Protein AF-A0A3D5ENC2-F1 (afdb_monomer_lite)

Radius of gyration: 21.09 Å; chains: 1; bounding box: 54×41×91 Å

Sequence (233 aa):
MASKLLQTKTSELPLSFEDRINALDLQAPASIDDDVWLLNLSDSGTATINFSVFDSESLRFMDSAVIHYNDETLSISPKTLAKILFVGIQSKVVNNRSGIIGAMHSIKMLFYYLTEKSSHMLEANEIKSFLCFYLLNDMEGPELKALISPHSYVNRPILTHLRKIKSTLYRYGIEAVIDTLPDSELNTLMNSACEIMLDMTFNDYQEGSSFNYLGLDVGKHYVDHCHLFFEEH

Foldseek 3Di:
DDDDDPPPPPDVVQVVVQVLVVQQQFPDRDGLPDQWTWHQAPVRDIDIHGLVLCVDLLLQLDQWWWFQDPNDIDTHGLSSLLSLLLSLQCRVPHHDPLSSVLLSFLSLLLSNVSSVVSFQECEPVCLLVSLLSQQQWTDDRNDIDGHPGGDQCVSNVNLSSVVSSVVSCVNRVTPRYYDDDDSVVSQVSNQVSCCVRPVDGPVCSNVVVSCVVCCVPVVVVVVVVVVVVVVVD

Secondary structure (DSSP, 8-state):
-----------HHHHHHHHHHHTT-BSS---TT-SEEEEEPTTS-EEEEEGGGGGSGGG-S-S-EEEEETTEEEEE-HHHHHHHHHHHHHTT----HHHHHHHHHHHHHHHHHHHHTT-SSB-TTTHHHHHHHHHHEEEETTEEEE-SSPPPTTT--HHHHHHHHHHHHHHTT--SSB----HHHHHHHHHHHHHHHHSS-HHHHHTTHHHHHHHHHHHHHHHHHHHHHHH--

Structure (mmCIF, N/CA/C/O backbone):
data_AF-A0A3D5ENC2-F1
#
_entry.id   AF-A0A3D5ENC2-F1
#
loop_
_atom_site.group_PDB
_atom_site.id
_atom_site.type_symbol
_atom_site.label_atom_id
_atom_site.label_alt_id
_atom_site.label_comp_id
_atom_site.label_asym_id
_atom_site.label_entity_id
_atom_site.label_seq_id
_atom_site.pdbx_PDB_ins_code
_atom_site.Cartn_x
_atom_site.Cartn_y
_atom_site.Cartn_z
_atom_site.occupancy
_atom_site.B_iso_or_equiv
_atom_site.auth_seq_id
_atom_site.auth_comp_id
_atom_site.auth_asym_id
_atom_site.auth_atom_id
_atom_site.pdbx_PDB_model_num
ATOM 1 N N . MET A 1 1 ? -34.957 -1.399 43.123 1.00 34.12 1 MET A N 1
ATOM 2 C CA . MET A 1 1 ? -33.487 -1.362 43.288 1.00 34.12 1 MET A CA 1
ATOM 3 C C . MET A 1 1 ? -32.923 -2.409 42.339 1.00 34.12 1 MET A C 1
ATOM 5 O O . MET A 1 1 ? -33.207 -3.577 42.536 1.00 34.12 1 MET A O 1
ATOM 9 N N . ALA A 1 2 ? -32.568 -2.005 41.115 1.00 35.59 2 ALA A N 1
ATOM 10 C CA . ALA A 1 2 ? -31.177 -1.808 40.673 1.00 35.59 2 ALA A CA 1
ATOM 11 C C . ALA A 1 2 ? -30.346 -3.088 40.896 1.00 35.59 2 ALA A C 1
ATOM 13 O O . ALA A 1 2 ? -30.091 -3.464 42.028 1.00 35.59 2 ALA A O 1
ATOM 14 N N . SER A 1 3 ? -29.960 -3.808 39.847 1.00 31.77 3 SER A N 1
ATOM 15 C CA . SER A 1 3 ? -28.798 -3.375 39.076 1.00 31.77 3 SER A CA 1
ATOM 16 C C . SER A 1 3 ? -28.884 -3.792 37.604 1.00 31.77 3 SER A C 1
ATOM 18 O O . SER A 1 3 ? -28.827 -4.969 37.259 1.00 31.77 3 SER A O 1
ATOM 20 N N . LYS A 1 4 ? -29.012 -2.775 36.744 1.00 44.12 4 LYS A N 1
ATOM 21 C CA . LYS A 1 4 ? -28.506 -2.775 35.370 1.00 44.12 4 LYS A CA 1
ATOM 22 C C . LYS A 1 4 ? -26.988 -2.882 35.458 1.00 44.12 4 LYS A C 1
ATOM 24 O O . LYS A 1 4 ? -26.410 -1.951 35.992 1.00 44.12 4 LYS A O 1
ATOM 29 N N . LEU A 1 5 ? -26.367 -3.912 34.896 1.00 35.34 5 LEU A N 1
ATOM 30 C CA . LEU A 1 5 ? -24.961 -3.883 34.467 1.00 35.34 5 LEU A CA 1
ATOM 31 C C . LEU A 1 5 ? -24.745 -4.991 33.418 1.00 35.34 5 LEU A C 1
ATOM 33 O O . LEU A 1 5 ? -23.963 -5.915 33.595 1.00 35.34 5 LEU A O 1
ATOM 37 N N . LEU A 1 6 ? -25.456 -4.889 32.292 1.00 34.75 6 LEU A N 1
ATOM 38 C CA . LEU A 1 6 ? -24.904 -5.345 31.016 1.00 34.75 6 LEU A CA 1
ATOM 39 C C . LEU A 1 6 ? -23.986 -4.212 30.549 1.00 34.75 6 LEU A C 1
ATOM 41 O O . LEU A 1 6 ? -24.394 -3.332 29.798 1.00 34.75 6 LEU A O 1
ATOM 45 N N . GLN A 1 7 ? -22.769 -4.176 31.095 1.00 33.31 7 GLN A N 1
ATOM 46 C CA . GLN A 1 7 ? -21.667 -3.495 30.431 1.00 33.31 7 GLN A CA 1
ATOM 47 C C . GLN A 1 7 ? -21.342 -4.344 29.206 1.00 33.31 7 GLN A C 1
ATOM 49 O O . GLN A 1 7 ? -20.627 -5.339 29.291 1.00 33.31 7 GLN A O 1
ATOM 54 N N . THR A 1 8 ? -21.913 -3.976 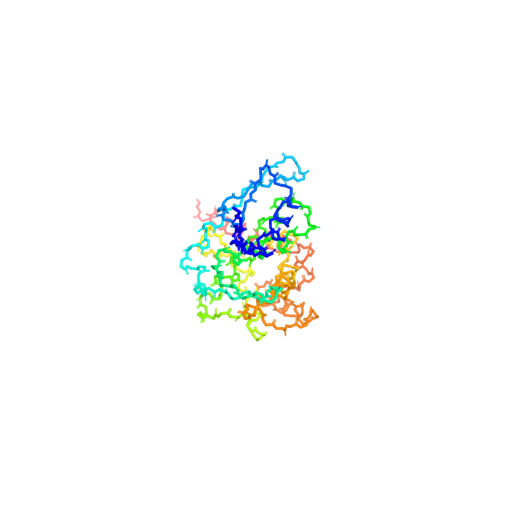28.063 1.00 37.81 8 THR A N 1
ATOM 55 C CA . THR A 1 8 ? -21.265 -4.237 26.782 1.00 37.81 8 THR A CA 1
ATOM 56 C C . THR A 1 8 ? -19.881 -3.613 26.890 1.00 37.81 8 THR A C 1
ATOM 58 O O . THR A 1 8 ? -19.761 -2.389 26.890 1.00 37.81 8 THR A O 1
ATOM 61 N N . LYS A 1 9 ? -18.853 -4.441 27.095 1.00 39.97 9 LYS A N 1
ATOM 62 C CA . LYS A 1 9 ? -17.466 -4.040 26.872 1.00 39.97 9 LYS A CA 1
ATOM 63 C C . LYS A 1 9 ? -17.410 -3.589 25.414 1.00 39.97 9 LYS A C 1
ATOM 65 O O . LYS A 1 9 ? -17.419 -4.417 24.509 1.00 39.97 9 LYS A O 1
ATOM 70 N N . THR A 1 10 ? -17.486 -2.285 25.185 1.00 49.84 10 THR A N 1
ATOM 71 C CA . THR A 1 10 ? -17.120 -1.709 23.898 1.00 49.84 10 THR A CA 1
ATOM 72 C C . THR A 1 10 ? -15.646 -2.045 23.730 1.00 49.84 10 THR A C 1
ATOM 74 O O . THR A 1 10 ? -14.855 -1.688 24.602 1.00 49.84 10 THR A O 1
ATOM 77 N N . SER A 1 11 ? -15.303 -2.812 22.696 1.00 56.31 11 SER A N 1
ATOM 78 C CA . SER A 1 11 ? -13.911 -3.159 22.398 1.00 56.31 11 SER A CA 1
ATOM 79 C C . SER A 1 11 ? -13.057 -1.883 22.405 1.00 56.31 11 SER A C 1
ATOM 81 O O . SER A 1 11 ? -13.485 -0.838 21.907 1.00 56.31 11 SER A O 1
ATOM 83 N N . GLU A 1 12 ? -11.863 -1.942 22.994 1.00 62.47 12 GLU A N 1
ATOM 84 C CA . GLU A 1 12 ? -10.939 -0.798 23.034 1.00 62.47 12 GLU A CA 1
ATOM 85 C C . GLU A 1 12 ? -10.308 -0.516 21.659 1.00 62.47 12 GLU A C 1
ATOM 87 O O . GLU A 1 12 ? -9.820 0.589 21.410 1.00 62.47 12 GLU A O 1
ATOM 92 N N . LEU A 1 13 ? -10.344 -1.496 20.746 1.00 67.69 13 LEU A N 1
ATOM 93 C CA . LEU A 1 13 ? -9.777 -1.383 19.404 1.00 67.69 13 LEU A CA 1
ATOM 94 C C . LEU A 1 13 ? -10.510 -0.334 18.539 1.00 67.69 13 LEU A C 1
ATOM 96 O O . LEU A 1 13 ? -9.816 0.540 18.016 1.00 67.69 13 LEU A O 1
ATOM 100 N N . PRO A 1 14 ? -11.856 -0.351 18.393 1.00 62.81 14 PRO A N 1
ATOM 101 C CA . PRO A 1 14 ? -12.600 0.698 17.696 1.00 62.81 14 PRO A CA 1
ATOM 102 C C . PRO A 1 14 ? -12.254 2.103 18.186 1.00 62.81 14 PRO A C 1
ATOM 104 O O . PRO A 1 14 ? -11.903 2.950 17.376 1.00 62.81 14 PRO A O 1
ATOM 107 N N . LEU A 1 15 ? -12.242 2.325 19.504 1.00 62.44 15 LEU A N 1
ATOM 108 C CA . LEU A 1 15 ? -11.969 3.640 20.096 1.00 62.44 15 LEU A CA 1
ATOM 109 C C . LEU A 1 15 ? -10.536 4.113 19.802 1.00 62.44 15 LEU A C 1
ATOM 111 O O . LEU A 1 15 ? -10.330 5.229 19.330 1.00 62.44 15 LEU A O 1
ATOM 115 N N . SER A 1 16 ? -9.535 3.246 20.001 1.00 72.38 16 SER A N 1
ATOM 116 C CA . SER A 1 16 ? -8.136 3.582 19.697 1.00 72.38 16 SER A CA 1
ATOM 117 C C . SER A 1 16 ? -7.891 3.802 18.199 1.00 72.38 16 SER A C 1
ATOM 119 O O . SER A 1 16 ? -7.002 4.567 17.806 1.00 72.38 16 SER A O 1
ATOM 121 N N . PHE A 1 17 ? -8.645 3.112 17.343 1.00 81.31 17 PHE A N 1
ATOM 122 C CA . PHE A 1 17 ? -8.536 3.259 15.899 1.00 81.31 17 PHE A CA 1
ATOM 123 C C . PHE A 1 17 ? -9.247 4.519 15.391 1.00 81.31 17 PHE A C 1
ATOM 125 O O . PHE A 1 17 ? -8.676 5.233 14.570 1.00 81.31 17 PHE A O 1
ATOM 132 N N . GLU A 1 18 ? -10.425 4.847 15.919 1.00 80.50 18 GLU A N 1
ATOM 133 C CA . GLU A 1 18 ? -11.154 6.085 15.620 1.00 80.50 18 GLU A CA 1
ATOM 134 C C . GLU A 1 18 ? -10.315 7.327 15.936 1.00 80.50 18 GLU A C 1
ATOM 136 O O . GLU A 1 18 ? -10.219 8.227 15.102 1.00 80.50 18 GLU A O 1
ATOM 141 N N . ASP A 1 19 ? -9.601 7.347 17.065 1.00 81.06 19 ASP A N 1
ATOM 142 C CA . ASP A 1 19 ? -8.663 8.432 17.388 1.00 81.06 19 ASP A CA 1
ATOM 143 C C . ASP A 1 19 ? -7.585 8.617 16.307 1.00 81.06 19 ASP A C 1
ATOM 145 O O . ASP A 1 19 ? -7.168 9.735 15.993 1.00 81.06 19 ASP A O 1
ATOM 149 N N . ARG A 1 20 ? -7.131 7.516 15.698 1.00 85.44 20 ARG A N 1
ATOM 150 C CA . ARG A 1 20 ? -6.124 7.541 14.627 1.00 85.44 20 ARG A CA 1
ATOM 151 C C . ARG A 1 20 ? -6.705 7.958 13.285 1.00 85.44 20 ARG A C 1
ATOM 153 O O . ARG A 1 20 ? -5.993 8.616 12.532 1.00 85.44 20 ARG A O 1
ATOM 160 N N . ILE A 1 21 ? -7.954 7.596 12.995 1.00 86.12 21 ILE A N 1
ATOM 161 C CA . ILE A 1 21 ? -8.692 8.107 11.833 1.00 86.12 21 ILE A CA 1
ATOM 162 C C . ILE A 1 21 ? -8.842 9.627 11.963 1.00 86.12 21 ILE A C 1
ATOM 164 O O . ILE A 1 21 ? -8.471 10.366 11.053 1.00 86.12 21 ILE A O 1
ATOM 168 N N . ASN A 1 22 ? -9.292 10.103 13.126 1.00 81.62 22 ASN A N 1
ATOM 169 C CA . ASN A 1 22 ? -9.498 11.526 13.401 1.00 81.62 22 ASN A CA 1
ATOM 170 C C . ASN A 1 22 ? -8.196 12.344 13.351 1.00 81.62 22 ASN A C 1
ATOM 172 O O . ASN A 1 22 ? -8.227 13.543 13.081 1.00 81.62 22 ASN A O 1
ATOM 176 N N . ALA A 1 23 ? -7.041 11.704 13.547 1.00 85.50 23 ALA A N 1
ATOM 177 C CA . ALA A 1 23 ? -5.734 12.338 13.392 1.00 85.50 23 ALA A CA 1
ATOM 178 C C . ALA A 1 23 ? -5.319 12.593 11.924 1.00 85.50 23 ALA A C 1
ATOM 180 O O . ALA A 1 23 ? -4.302 13.251 11.705 1.00 85.50 23 ALA A O 1
ATOM 181 N N . LEU A 1 24 ? -6.064 12.096 10.926 1.00 84.69 24 LEU A N 1
ATOM 182 C CA . LEU A 1 24 ? -5.760 12.251 9.495 1.00 84.69 24 LEU A CA 1
ATOM 183 C C . LEU A 1 24 ? -6.275 13.561 8.867 1.00 84.69 24 LEU A C 1
ATOM 185 O O . LEU A 1 24 ? -6.404 13.607 7.650 1.00 84.69 24 LEU A O 1
ATOM 189 N N . ASP A 1 25 ? -6.567 14.608 9.647 1.00 88.50 25 ASP A N 1
ATOM 190 C CA . ASP A 1 25 ? -7.095 15.901 9.156 1.00 88.50 25 ASP A CA 1
ATOM 191 C C . ASP A 1 25 ? -8.249 15.729 8.146 1.00 88.50 25 ASP A C 1
ATOM 193 O O . ASP A 1 25 ? -8.140 15.982 6.941 1.00 88.50 25 ASP A O 1
ATOM 197 N N . LEU A 1 26 ? -9.359 15.200 8.654 1.00 89.69 26 LEU A N 1
ATOM 198 C CA . LEU A 1 26 ? -10.548 14.917 7.864 1.00 89.69 26 LEU A CA 1
ATOM 199 C C . LEU A 1 26 ? -11.403 16.171 7.662 1.00 89.69 26 LEU A C 1
ATOM 201 O O . LEU A 1 26 ? -11.547 17.004 8.556 1.00 89.69 26 LEU A O 1
ATOM 205 N N . GLN A 1 27 ? -12.053 16.263 6.502 1.00 88.88 27 GLN A N 1
ATOM 206 C CA . GLN A 1 27 ? -13.029 17.316 6.215 1.00 88.88 27 GLN A CA 1
ATOM 207 C C . GLN A 1 27 ? -14.313 17.152 7.048 1.00 88.88 27 GLN A C 1
ATOM 209 O O . GLN A 1 27 ? -14.977 18.132 7.385 1.00 88.88 27 GLN A O 1
ATOM 214 N N . ALA A 1 28 ? -14.666 15.909 7.373 1.00 85.25 28 ALA A N 1
ATOM 215 C CA . ALA A 1 28 ? -15.783 15.546 8.232 1.00 85.25 28 ALA A CA 1
ATOM 216 C C . ALA A 1 28 ? -15.396 14.322 9.080 1.00 85.25 28 ALA A C 1
ATOM 218 O O . ALA A 1 28 ? -14.564 13.532 8.629 1.00 85.25 28 ALA A O 1
ATOM 219 N N . PRO A 1 29 ? -15.983 14.138 10.277 1.00 84.62 29 PRO A N 1
ATOM 220 C CA . PRO A 1 29 ? -15.773 12.926 11.064 1.00 84.62 29 PRO A CA 1
ATOM 221 C C . PRO A 1 29 ? -16.061 11.678 10.225 1.00 84.62 29 PRO A C 1
ATOM 223 O O . PRO A 1 29 ? -17.081 11.630 9.537 1.00 84.62 29 PRO A O 1
ATOM 226 N N . ALA A 1 30 ? -15.168 10.694 10.291 1.00 88.06 30 ALA A N 1
ATOM 227 C CA . ALA A 1 30 ? -15.316 9.417 9.605 1.00 88.06 30 ALA A CA 1
ATOM 228 C C . ALA A 1 30 ? -15.041 8.265 10.574 1.00 88.06 30 ALA A C 1
ATOM 230 O O . ALA A 1 30 ? -14.215 8.379 11.481 1.00 88.06 30 ALA A O 1
ATOM 231 N N . SER A 1 31 ? -15.731 7.154 10.357 1.00 87.81 31 SER A N 1
ATOM 232 C CA . SER A 1 31 ? -15.592 5.905 11.097 1.00 87.81 31 SER A CA 1
ATOM 233 C C . SER A 1 31 ? -14.871 4.844 10.261 1.00 87.81 31 SER A C 1
ATOM 235 O O . SER A 1 31 ? -14.781 4.921 9.031 1.00 87.81 31 SER A O 1
ATOM 237 N N . ILE A 1 32 ? -14.383 3.801 10.937 1.00 88.00 32 ILE A N 1
ATOM 238 C CA . ILE A 1 32 ? -13.882 2.578 10.302 1.00 88.00 32 ILE A CA 1
ATOM 239 C C . ILE A 1 32 ? -14.941 1.907 9.414 1.00 88.00 32 ILE A C 1
ATOM 241 O O . ILE A 1 32 ? -14.583 1.235 8.444 1.00 88.00 32 ILE A O 1
ATOM 245 N N . ASP A 1 33 ? -16.225 2.117 9.699 1.00 89.25 33 ASP A N 1
ATOM 246 C CA . ASP A 1 33 ? -17.333 1.552 8.925 1.00 89.25 33 ASP A CA 1
ATOM 247 C C . ASP A 1 33 ? -17.609 2.334 7.632 1.00 89.25 33 ASP A C 1
ATOM 249 O O . ASP A 1 33 ? -18.130 1.767 6.674 1.00 89.25 33 ASP A O 1
ATOM 253 N N . ASP A 1 34 ? -17.187 3.601 7.546 1.00 92.94 34 ASP A N 1
ATOM 254 C CA . ASP A 1 34 ? -17.418 4.432 6.363 1.00 92.94 34 ASP A CA 1
ATOM 255 C C . ASP A 1 34 ? -16.527 3.998 5.201 1.00 92.94 34 ASP A C 1
ATOM 257 O O . ASP A 1 34 ? -15.307 3.877 5.336 1.00 92.94 34 ASP A O 1
ATOM 261 N N . ASP A 1 35 ? -17.119 3.788 4.029 1.00 95.25 35 ASP A N 1
ATOM 262 C CA . ASP A 1 35 ? -16.377 3.376 2.835 1.00 95.25 35 ASP A CA 1
ATOM 263 C C . ASP A 1 35 ? -15.664 4.532 2.135 1.00 95.25 35 ASP A C 1
ATOM 265 O O . ASP A 1 35 ? -14.721 4.297 1.378 1.00 95.25 35 ASP A O 1
ATOM 269 N N . VAL A 1 36 ? -16.082 5.773 2.387 1.00 95.44 36 VAL A N 1
ATOM 270 C CA . VAL A 1 36 ? -15.518 6.958 1.743 1.00 95.44 36 VAL A CA 1
ATOM 271 C C . VAL A 1 36 ? -15.045 7.954 2.788 1.00 95.44 36 VAL A C 1
ATOM 273 O O . VAL A 1 36 ? -15.837 8.418 3.602 1.00 95.44 36 VAL A O 1
ATOM 276 N N . TRP A 1 37 ? -13.767 8.325 2.726 1.00 95.06 37 TRP A N 1
ATOM 277 C CA . TRP A 1 37 ? -13.174 9.356 3.578 1.00 95.06 37 TRP A CA 1
ATOM 278 C C . TRP A 1 37 ? -12.772 10.577 2.749 1.00 95.06 37 TRP A C 1
ATOM 280 O O . TRP A 1 37 ? -12.246 10.447 1.639 1.00 95.06 37 TRP A O 1
ATOM 290 N N . LEU A 1 38 ? -13.008 11.769 3.299 1.00 94.25 38 LEU A N 1
ATOM 291 C CA . LEU A 1 38 ? -12.624 13.053 2.710 1.00 94.25 38 LEU A CA 1
ATOM 292 C C . LEU A 1 38 ? -11.538 13.692 3.574 1.00 94.25 38 LEU A C 1
ATOM 294 O O . LEU A 1 38 ? -11.789 14.052 4.722 1.00 94.25 38 LEU A O 1
ATOM 298 N N . LEU A 1 39 ? -10.332 13.811 3.023 1.00 93.75 39 LEU A N 1
ATOM 299 C CA . LEU A 1 39 ? -9.167 14.363 3.711 1.00 93.75 39 LEU A CA 1
ATOM 300 C C . LEU A 1 39 ? -8.913 15.790 3.229 1.00 93.75 39 LEU A C 1
ATOM 302 O O . LEU A 1 39 ? -8.954 16.052 2.019 1.00 93.75 39 LEU A O 1
ATOM 306 N N . ASN A 1 40 ? -8.596 16.684 4.164 1.00 93.25 40 ASN A N 1
ATOM 307 C CA . ASN A 1 40 ? -8.049 17.994 3.836 1.00 93.25 40 ASN A CA 1
ATOM 308 C C . ASN A 1 40 ? -6.602 17.814 3.373 1.00 93.25 40 ASN A C 1
ATOM 310 O O . ASN A 1 40 ? -5.823 17.073 3.979 1.00 93.25 40 ASN A O 1
ATOM 314 N N . LEU A 1 41 ? -6.246 18.469 2.272 1.00 92.75 41 LEU A N 1
ATOM 315 C CA . LEU A 1 41 ? -4.879 18.513 1.775 1.00 92.75 41 LEU A CA 1
ATOM 316 C C . LEU A 1 41 ? -4.162 19.750 2.311 1.00 92.75 41 LEU A C 1
ATOM 318 O O . LEU A 1 41 ? -4.762 20.802 2.530 1.00 92.75 41 LEU A O 1
ATOM 322 N N . SER A 1 42 ? -2.841 19.655 2.434 1.00 89.44 42 SER A N 1
ATOM 323 C CA . SER A 1 42 ? -1.991 20.763 2.882 1.00 89.44 42 SER A CA 1
ATOM 324 C C . SER A 1 42 ? -2.041 21.992 1.971 1.00 89.44 42 SER A C 1
ATOM 326 O O . SER A 1 42 ? -1.684 23.085 2.397 1.00 89.44 42 SER A O 1
ATOM 328 N N . ASP A 1 43 ? -2.449 21.817 0.714 1.00 88.81 43 ASP A N 1
ATOM 329 C CA . ASP A 1 43 ? -2.596 22.873 -0.290 1.00 88.81 43 ASP A CA 1
ATOM 330 C C . ASP A 1 43 ? -4.020 23.448 -0.349 1.00 88.81 43 ASP A C 1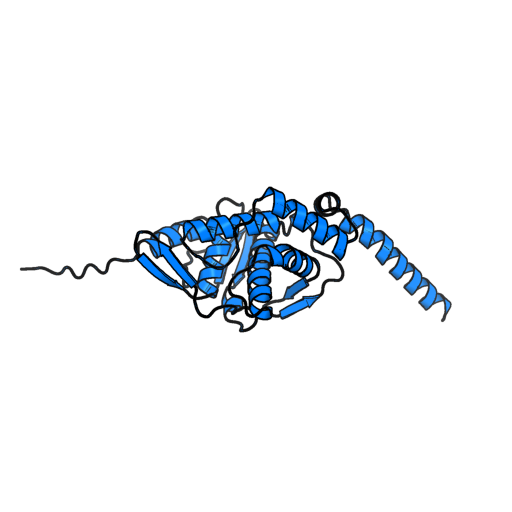
ATOM 332 O O . ASP A 1 43 ? -4.394 24.050 -1.353 1.00 88.81 43 ASP A O 1
ATOM 336 N N . SER A 1 44 ? -4.821 23.273 0.711 1.00 83.12 44 SER A N 1
ATOM 337 C CA . SER A 1 44 ? -6.240 23.662 0.810 1.00 83.12 44 SER A CA 1
ATOM 338 C C . SER A 1 44 ? -7.200 22.918 -0.130 1.00 83.12 44 SER A C 1
ATOM 340 O O . SER A 1 44 ? -8.394 23.218 -0.157 1.00 83.12 44 SER A O 1
ATOM 342 N N . GLY A 1 45 ? -6.708 21.927 -0.880 1.00 90.75 45 GLY A N 1
ATOM 343 C CA . GLY A 1 45 ? -7.548 21.009 -1.639 1.00 90.75 45 GLY A CA 1
ATOM 344 C C . GLY A 1 45 ? -8.154 19.903 -0.773 1.00 90.75 45 GLY A C 1
ATOM 345 O O . GLY A 1 45 ? -7.939 19.820 0.435 1.00 90.75 45 GLY A O 1
ATOM 346 N N . THR A 1 46 ? -8.880 18.995 -1.420 1.00 92.31 46 THR A N 1
ATOM 347 C CA . THR A 1 46 ? -9.394 17.777 -0.788 1.00 92.31 46 THR A CA 1
ATOM 348 C C . THR A 1 46 ? -9.003 16.534 -1.580 1.00 92.31 46 THR A C 1
ATOM 350 O O . THR A 1 46 ? -8.756 16.577 -2.798 1.00 92.31 46 THR A O 1
ATOM 353 N N . ALA A 1 47 ? -8.927 15.407 -0.877 1.00 93.19 47 ALA A N 1
ATOM 354 C CA . ALA A 1 47 ? -8.772 14.088 -1.469 1.00 93.19 47 ALA A CA 1
ATOM 355 C C . ALA A 1 47 ? -9.869 13.149 -0.973 1.00 93.19 47 ALA A C 1
ATOM 357 O O . ALA A 1 47 ? -10.119 13.036 0.225 1.00 93.19 47 ALA A O 1
ATOM 358 N N . THR A 1 48 ? -10.495 12.453 -1.919 1.00 94.38 48 THR A N 1
ATOM 359 C CA . THR A 1 48 ? -11.468 11.400 -1.643 1.00 94.38 48 THR A CA 1
ATOM 360 C C . THR A 1 48 ? -10.776 10.051 -1.686 1.00 94.38 48 THR A C 1
ATOM 362 O O . THR A 1 48 ? -10.101 9.719 -2.662 1.00 94.38 48 THR A O 1
ATOM 365 N N . ILE A 1 49 ? -10.978 9.264 -0.641 1.00 94.81 49 ILE A N 1
ATOM 366 C CA . ILE A 1 49 ? -10.509 7.888 -0.550 1.00 94.81 49 ILE A CA 1
ATOM 367 C C . ILE A 1 49 ? -11.733 7.002 -0.522 1.00 94.81 49 ILE A C 1
ATOM 369 O O . ILE A 1 49 ? -12.598 7.191 0.324 1.00 94.81 49 ILE A O 1
ATOM 373 N N . ASN A 1 50 ? -11.803 6.049 -1.444 1.00 95.44 50 ASN A N 1
ATOM 374 C CA . ASN A 1 50 ? -12.903 5.105 -1.524 1.00 95.44 50 ASN A CA 1
ATOM 375 C C . ASN A 1 50 ? -12.378 3.680 -1.304 1.00 95.44 50 ASN A C 1
ATOM 377 O O . ASN A 1 50 ? -11.633 3.150 -2.130 1.00 95.44 50 ASN A O 1
ATOM 381 N N . PHE A 1 51 ? -12.774 3.075 -0.188 1.00 96.50 51 PHE A N 1
ATOM 382 C CA . PHE A 1 51 ? -12.392 1.726 0.218 1.00 96.50 51 PHE A CA 1
ATOM 383 C C . PHE A 1 51 ? -13.299 0.634 -0.360 1.00 96.50 51 PHE A C 1
ATOM 385 O O . PHE A 1 51 ? -12.925 -0.533 -0.286 1.00 96.50 51 PHE A O 1
ATOM 392 N N . SER A 1 52 ? -14.429 0.969 -0.996 1.00 95.56 52 SER A N 1
ATOM 393 C CA . SER A 1 52 ? -15.290 -0.032 -1.664 1.00 95.56 52 SER A CA 1
ATOM 394 C C . SER A 1 52 ? -14.565 -0.817 -2.763 1.00 95.56 52 SER A C 1
ATOM 396 O O . SER A 1 52 ? -14.948 -1.933 -3.087 1.00 95.56 52 SER A O 1
ATOM 398 N N . VAL A 1 53 ? -13.452 -0.290 -3.290 1.00 95.12 53 VAL A N 1
ATOM 399 C CA . VAL A 1 53 ? -12.593 -1.015 -4.238 1.00 95.12 53 VAL A CA 1
ATOM 400 C C . VAL A 1 53 ? -12.118 -2.366 -3.684 1.00 95.12 53 VAL A C 1
ATOM 402 O O . VAL A 1 53 ? -11.963 -3.312 -4.449 1.00 95.12 53 VAL A O 1
ATOM 405 N N . PHE A 1 54 ? -11.942 -2.483 -2.363 1.00 95.56 54 PHE A N 1
ATOM 406 C CA . PHE A 1 54 ? -11.500 -3.712 -1.696 1.00 95.56 54 PHE A CA 1
ATOM 407 C C . PHE A 1 54 ? -12.604 -4.766 -1.525 1.00 95.56 54 PHE A C 1
ATOM 409 O O . PHE A 1 54 ? -12.320 -5.843 -1.008 1.00 95.56 54 PHE A O 1
ATOM 416 N N . ASP A 1 55 ? -13.834 -4.490 -1.969 1.00 94.56 55 ASP A N 1
ATOM 417 C CA . ASP A 1 55 ? -14.876 -5.517 -2.106 1.00 94.56 55 ASP A CA 1
ATOM 418 C C . ASP A 1 55 ? -14.727 -6.334 -3.400 1.00 94.56 55 ASP A C 1
ATOM 420 O O . ASP A 1 55 ? -15.382 -7.363 -3.559 1.00 94.56 55 ASP A O 1
ATOM 424 N N . SER A 1 56 ? -13.874 -5.887 -4.331 1.00 95.44 56 SER A N 1
ATOM 425 C CA . SER A 1 56 ? -13.590 -6.605 -5.575 1.00 95.44 56 SER A CA 1
ATOM 426 C C . SER A 1 56 ? -12.893 -7.938 -5.310 1.00 95.44 56 SER A C 1
ATOM 428 O O . SER A 1 56 ? -11.943 -8.002 -4.527 1.00 95.44 56 SER A O 1
ATOM 430 N N . GLU A 1 57 ? -13.285 -8.980 -6.049 1.00 94.62 57 GLU A N 1
ATOM 431 C CA . GLU A 1 57 ? -12.637 -10.298 -5.999 1.00 94.62 57 GLU A CA 1
ATOM 432 C C . GLU A 1 57 ? -11.136 -10.215 -6.309 1.00 94.62 57 GLU A C 1
ATOM 434 O O . GLU A 1 57 ? -10.348 -10.885 -5.652 1.00 94.62 57 GLU A O 1
ATOM 439 N N . SER A 1 58 ? -10.724 -9.324 -7.221 1.00 95.44 58 SER A N 1
ATOM 440 C CA . SER A 1 58 ? -9.314 -9.124 -7.596 1.00 95.44 58 SER A CA 1
ATOM 441 C C . SER A 1 58 ? -8.425 -8.567 -6.477 1.00 95.44 58 SER A C 1
ATOM 443 O O . SER A 1 58 ? -7.204 -8.573 -6.605 1.00 95.44 58 SER A O 1
ATOM 445 N N . LEU A 1 59 ? -9.014 -8.062 -5.390 1.00 96.00 59 LEU A N 1
ATOM 446 C CA . LEU A 1 59 ? -8.296 -7.562 -4.214 1.00 96.00 59 LEU A CA 1
ATOM 447 C C . LEU A 1 59 ? -8.572 -8.406 -2.962 1.00 96.00 59 LEU A C 1
ATOM 449 O O . LEU A 1 59 ? -8.139 -8.041 -1.866 1.00 96.00 59 LEU A O 1
ATOM 453 N N . ARG A 1 60 ? -9.285 -9.528 -3.105 1.00 93.62 60 ARG A N 1
ATOM 454 C CA . ARG A 1 60 ? -9.731 -10.369 -1.995 1.00 93.62 60 ARG A CA 1
ATOM 455 C C . ARG A 1 60 ? -8.829 -11.590 -1.814 1.00 93.62 60 ARG A C 1
ATOM 457 O O . ARG A 1 60 ? -9.255 -12.728 -1.980 1.00 93.62 60 ARG A O 1
ATOM 464 N N . PHE A 1 61 ? -7.587 -11.347 -1.405 1.00 94.00 61 PHE A N 1
ATOM 465 C CA . PHE A 1 61 ? -6.584 -12.397 -1.180 1.00 94.00 61 PHE A CA 1
ATOM 466 C C . PHE A 1 61 ? -6.849 -13.278 0.055 1.00 94.00 61 PHE A C 1
ATOM 468 O O . PHE A 1 61 ? -6.179 -14.287 0.258 1.00 94.00 61 PHE A O 1
ATOM 475 N N . MET A 1 62 ? -7.801 -12.898 0.906 1.00 92.19 62 MET A N 1
ATOM 476 C CA . MET A 1 62 ? -8.256 -13.660 2.069 1.00 92.19 62 MET A CA 1
ATOM 477 C C . MET A 1 62 ? -9.711 -13.308 2.383 1.00 92.19 62 MET A C 1
ATOM 479 O O . MET A 1 62 ? -10.168 -12.220 2.034 1.00 92.19 62 MET A O 1
ATOM 483 N N . ASP A 1 63 ? -10.430 -14.190 3.078 1.00 90.44 63 ASP A N 1
ATOM 484 C CA . ASP A 1 63 ? -11.806 -13.903 3.511 1.00 90.44 63 ASP A CA 1
ATOM 485 C C . ASP A 1 63 ? -11.840 -12.997 4.749 1.00 90.44 63 ASP A C 1
ATOM 487 O O . ASP A 1 63 ? -12.697 -12.121 4.872 1.00 90.44 63 ASP A O 1
ATOM 491 N N . SER A 1 64 ? -10.885 -13.181 5.665 1.00 90.75 64 SER A N 1
ATOM 492 C CA . SER A 1 64 ? -10.735 -12.345 6.854 1.00 90.75 64 SER A CA 1
ATOM 493 C C . SER A 1 64 ? -9.315 -12.396 7.411 1.00 90.75 64 SER A C 1
ATOM 495 O O . SER A 1 64 ? -8.679 -13.449 7.348 1.00 90.75 64 SER A O 1
ATOM 497 N N . ALA A 1 65 ? -8.865 -11.301 8.023 1.00 88.69 65 ALA A N 1
ATOM 498 C CA . ALA A 1 65 ? -7.655 -11.264 8.842 1.00 88.69 65 ALA A CA 1
ATOM 499 C C . ALA A 1 65 ? -8.013 -11.347 10.330 1.00 88.69 65 ALA A C 1
ATOM 501 O O . ALA A 1 65 ? -9.080 -10.894 10.749 1.00 88.69 65 ALA A O 1
ATOM 502 N N . VAL A 1 66 ? -7.105 -11.894 11.135 1.00 87.94 66 VAL A N 1
ATOM 503 C CA . VAL A 1 66 ? -7.238 -11.934 12.594 1.00 87.94 66 VAL A CA 1
ATOM 504 C C . VAL A 1 66 ? -6.364 -10.839 13.202 1.00 87.94 66 VAL A C 1
ATOM 506 O O . VAL A 1 66 ? -5.192 -10.709 12.857 1.00 87.94 66 VAL A O 1
ATOM 509 N N . ILE A 1 67 ? -6.951 -10.034 14.085 1.00 86.12 67 ILE A N 1
ATOM 510 C CA . ILE A 1 67 ? -6.271 -9.022 14.897 1.00 86.12 67 ILE A CA 1
ATOM 511 C C . ILE A 1 67 ? -6.162 -9.551 16.321 1.00 86.12 67 ILE A C 1
ATOM 513 O O . ILE A 1 67 ? -7.162 -10.008 16.879 1.00 86.12 67 ILE A O 1
ATOM 517 N N . HIS A 1 68 ? -4.984 -9.392 16.923 1.00 82.06 68 HIS A N 1
ATOM 518 C CA . HIS A 1 68 ? -4.754 -9.610 18.348 1.00 82.06 68 HIS A CA 1
ATOM 519 C C . HIS A 1 68 ? -4.399 -8.274 19.013 1.00 82.06 68 HIS A C 1
ATOM 521 O O . HIS A 1 68 ? -3.309 -7.736 18.810 1.00 82.06 68 HIS A O 1
ATOM 527 N N . TYR A 1 69 ? -5.324 -7.714 19.797 1.00 76.88 69 TYR A N 1
ATOM 528 C CA . TYR A 1 69 ? -5.155 -6.402 20.432 1.00 76.88 69 TYR A CA 1
ATOM 529 C C . TYR A 1 69 ? -5.749 -6.386 21.844 1.00 76.88 69 TYR A C 1
ATOM 531 O O . TYR A 1 69 ? -6.916 -6.716 22.013 1.00 76.88 69 TYR A O 1
ATOM 539 N N . ASN A 1 70 ? -4.960 -5.983 22.849 1.00 73.19 70 ASN A N 1
ATOM 540 C CA . ASN A 1 70 ? -5.365 -5.900 24.265 1.00 73.19 70 ASN A CA 1
ATOM 541 C C . ASN A 1 70 ? -6.152 -7.135 24.763 1.00 73.19 70 ASN A C 1
ATOM 543 O O . ASN A 1 70 ? -7.235 -7.004 25.328 1.00 73.19 70 ASN A O 1
ATOM 547 N N . ASP A 1 71 ? -5.612 -8.336 24.526 1.00 76.69 71 ASP A N 1
ATOM 548 C CA . ASP A 1 71 ? -6.213 -9.641 24.865 1.00 76.69 71 ASP A CA 1
ATOM 549 C C . ASP A 1 71 ? -7.539 -9.975 24.146 1.00 76.69 71 ASP A C 1
ATOM 551 O O . ASP A 1 71 ? -8.153 -11.013 24.408 1.00 76.69 71 ASP A O 1
ATOM 555 N N . GLU A 1 72 ? -7.970 -9.145 23.194 1.00 81.00 72 GLU A N 1
ATOM 556 C CA . GLU A 1 72 ? -9.089 -9.426 22.300 1.00 81.00 72 GLU A CA 1
ATOM 557 C C . GLU A 1 72 ? -8.587 -9.993 20.969 1.00 81.00 72 GLU A C 1
ATOM 559 O O . GLU A 1 72 ? -7.560 -9.583 20.423 1.00 81.00 72 GLU A O 1
ATOM 564 N N . THR A 1 73 ? -9.337 -10.960 20.438 1.00 84.75 73 THR A N 1
ATOM 565 C CA . THR A 1 73 ? -9.127 -11.506 19.096 1.00 84.75 73 THR A CA 1
ATOM 566 C C . THR A 1 73 ? -10.339 -11.176 18.245 1.00 84.75 73 THR A C 1
ATOM 568 O O . THR A 1 73 ? -11.459 -11.564 18.581 1.00 84.75 73 THR A O 1
ATOM 571 N N . LEU A 1 74 ? -10.120 -10.443 17.158 1.00 87.31 74 LEU A N 1
ATOM 572 C CA . LEU A 1 74 ? -11.177 -9.953 16.277 1.00 87.31 74 LEU A CA 1
ATOM 573 C C . LEU A 1 74 ? -10.891 -10.395 14.844 1.00 87.31 74 LEU A C 1
ATOM 575 O O . LEU A 1 74 ? -9.766 -10.280 14.366 1.00 87.31 74 LEU A O 1
ATOM 579 N N . SER A 1 75 ? -11.919 -10.888 14.159 1.00 89.38 75 SER A N 1
ATOM 580 C CA . SER A 1 75 ? -11.867 -11.151 12.721 1.00 89.38 75 SER A CA 1
ATOM 581 C C . SER A 1 75 ? -12.313 -9.897 11.975 1.00 89.38 75 SER A C 1
ATOM 583 O O . SER A 1 75 ? -13.333 -9.297 12.320 1.00 89.38 75 SER A O 1
ATOM 585 N N . ILE A 1 76 ? -11.542 -9.489 10.971 1.00 90.75 76 ILE A N 1
ATOM 586 C CA . ILE A 1 76 ? -11.805 -8.296 10.170 1.00 90.75 76 ILE A CA 1
ATOM 587 C C . ILE A 1 76 ? -11.803 -8.609 8.677 1.00 90.75 76 ILE A C 1
ATOM 589 O O . ILE A 1 76 ? -11.094 -9.496 8.205 1.00 90.75 76 ILE A O 1
ATOM 593 N N . SER A 1 77 ? -12.574 -7.836 7.916 1.00 92.81 77 SER A N 1
ATOM 594 C CA . SER A 1 77 ? -12.603 -7.951 6.457 1.00 92.81 77 SER A CA 1
ATOM 595 C C . SER A 1 77 ? -11.307 -7.426 5.809 1.00 92.81 77 SER A C 1
ATOM 597 O O . SER A 1 77 ? -10.631 -6.569 6.394 1.00 92.81 77 SER A O 1
ATOM 599 N N . PRO A 1 78 ? -10.985 -7.832 4.566 1.00 93.12 78 PRO A N 1
ATOM 600 C CA . PRO A 1 78 ? -9.896 -7.238 3.785 1.00 93.12 78 PRO A CA 1
ATOM 601 C C . PRO A 1 78 ? -10.032 -5.720 3.625 1.00 93.12 78 PRO A C 1
ATOM 603 O O . PRO A 1 78 ? -9.049 -4.990 3.726 1.00 93.12 78 PRO A O 1
ATOM 606 N N . LYS A 1 79 ? -11.258 -5.211 3.459 1.00 95.69 79 LYS A N 1
ATOM 607 C CA . LYS A 1 79 ? -11.520 -3.767 3.407 1.00 95.69 79 LYS A CA 1
ATOM 608 C C . LYS A 1 79 ? -11.107 -3.072 4.706 1.00 95.69 79 LYS A C 1
ATOM 610 O O . LYS A 1 79 ? -10.431 -2.044 4.676 1.00 95.69 79 LYS A O 1
ATOM 615 N N . THR A 1 80 ? -11.483 -3.638 5.851 1.00 94.19 80 THR A N 1
ATOM 616 C CA . THR A 1 80 ? -11.087 -3.127 7.171 1.00 94.19 80 THR A CA 1
ATOM 617 C C . THR A 1 80 ? -9.566 -3.175 7.335 1.00 94.19 80 THR A C 1
ATOM 619 O O . THR A 1 80 ? -8.974 -2.200 7.797 1.00 94.19 80 THR A O 1
ATOM 622 N N . LEU A 1 81 ? -8.914 -4.254 6.884 1.00 94.56 81 LEU A N 1
ATOM 623 C CA . LEU A 1 81 ? -7.453 -4.351 6.862 1.00 94.56 81 LEU A CA 1
ATOM 624 C C . LEU A 1 81 ? -6.841 -3.218 6.029 1.00 94.56 81 LEU A C 1
ATOM 626 O O . LEU A 1 81 ? -5.928 -2.541 6.496 1.00 94.56 81 LEU A O 1
ATOM 630 N N . ALA A 1 82 ? -7.367 -2.949 4.834 1.00 96.12 82 ALA A N 1
ATOM 631 C CA . ALA A 1 82 ? -6.886 -1.865 3.984 1.00 96.12 82 ALA A CA 1
ATOM 632 C C . ALA A 1 82 ? -7.015 -0.486 4.654 1.00 96.12 82 ALA A C 1
ATOM 634 O O . ALA A 1 82 ? -6.078 0.311 4.580 1.00 96.12 82 ALA A O 1
ATOM 635 N N . LYS A 1 83 ? -8.120 -0.216 5.366 1.00 95.88 83 LYS A N 1
ATOM 636 C CA . LYS A 1 83 ? -8.290 1.009 6.173 1.00 95.88 83 LYS A CA 1
ATOM 637 C C . LYS A 1 83 ? -7.216 1.109 7.263 1.00 95.88 83 LYS A C 1
ATOM 639 O O . LYS A 1 83 ? -6.578 2.153 7.402 1.00 95.88 83 LYS A O 1
ATOM 644 N N . ILE A 1 84 ? -6.953 0.016 7.985 1.00 94.06 84 ILE A N 1
ATOM 645 C CA . ILE A 1 84 ? -5.904 -0.052 9.018 1.00 94.06 84 ILE A CA 1
ATOM 646 C C . ILE A 1 84 ? -4.522 0.235 8.428 1.00 94.06 84 ILE A C 1
ATOM 648 O O . ILE A 1 84 ? -3.781 1.065 8.963 1.00 94.06 84 ILE A O 1
ATOM 652 N N . LEU A 1 85 ? -4.183 -0.405 7.308 1.00 95.50 85 LEU A N 1
ATOM 653 C CA . LEU A 1 85 ? -2.912 -0.190 6.622 1.00 95.50 85 LEU A CA 1
ATOM 654 C C . LEU A 1 85 ? -2.781 1.247 6.109 1.00 95.50 85 LEU A C 1
ATOM 656 O O . LEU A 1 85 ? -1.718 1.848 6.258 1.00 95.50 85 LEU A O 1
ATOM 660 N N . PHE A 1 86 ? -3.855 1.825 5.568 1.00 96.62 86 PHE A N 1
ATOM 661 C CA . PHE A 1 86 ? -3.858 3.201 5.083 1.00 96.62 86 PHE A CA 1
ATOM 662 C C . PHE A 1 86 ? -3.577 4.201 6.212 1.00 96.62 86 PHE A C 1
ATOM 664 O O . PHE A 1 86 ? -2.660 5.018 6.094 1.00 96.62 86 PHE A O 1
ATOM 671 N N . VAL A 1 87 ? -4.294 4.087 7.337 1.00 95.00 87 VAL A N 1
ATOM 672 C CA . VAL A 1 87 ? -4.050 4.898 8.544 1.00 95.00 87 VAL A CA 1
ATOM 673 C C . VAL A 1 87 ? -2.621 4.689 9.052 1.00 95.00 87 VAL A C 1
ATOM 675 O O . VAL A 1 87 ? -1.946 5.644 9.434 1.00 95.00 87 VAL A O 1
ATOM 678 N N . GLY A 1 88 ? -2.119 3.454 9.018 1.00 93.94 88 GLY A N 1
ATOM 679 C CA . GLY A 1 88 ? -0.737 3.126 9.355 1.00 93.94 88 GLY A CA 1
ATOM 680 C C . GLY A 1 88 ? 0.295 3.860 8.494 1.00 93.94 88 GLY A C 1
ATOM 681 O O . GLY A 1 88 ? 1.273 4.400 9.022 1.00 93.94 88 GLY A O 1
ATOM 682 N N . ILE A 1 89 ? 0.063 3.931 7.180 1.00 94.88 89 ILE A N 1
ATOM 683 C CA . ILE A 1 89 ? 0.935 4.637 6.235 1.00 94.88 89 ILE A CA 1
ATOM 684 C C . ILE A 1 89 ? 0.857 6.158 6.438 1.00 94.88 89 ILE A C 1
ATOM 686 O O . ILE A 1 89 ? 1.907 6.809 6.492 1.00 94.88 89 ILE A O 1
ATOM 690 N N . GLN A 1 90 ? -0.349 6.718 6.576 1.00 92.88 90 GLN A N 1
ATOM 691 C CA . GLN A 1 90 ? -0.559 8.169 6.690 1.00 92.88 90 GLN A CA 1
ATOM 692 C C . GLN A 1 90 ? -0.366 8.739 8.093 1.00 92.88 90 GLN A C 1
ATOM 694 O O . GLN A 1 90 ? -0.241 9.949 8.260 1.00 92.88 90 GLN A O 1
ATOM 699 N N . SER A 1 91 ? -0.278 7.896 9.119 1.00 87.31 91 SER A N 1
ATOM 700 C CA . SER A 1 91 ? -0.028 8.338 10.488 1.00 87.31 91 SER A CA 1
ATOM 701 C C . SER A 1 91 ? 1.220 9.230 10.553 1.00 87.31 91 SER A C 1
ATOM 703 O O . SER A 1 91 ? 2.331 8.778 10.257 1.00 87.31 91 SER A O 1
ATOM 705 N N . LYS A 1 92 ? 1.042 10.467 11.040 1.00 83.06 92 LYS A N 1
ATOM 706 C CA . LYS A 1 92 ? 2.091 11.499 11.179 1.00 83.06 92 LYS A CA 1
ATOM 707 C C . LYS A 1 92 ? 2.698 11.968 9.846 1.00 83.06 92 LYS A C 1
ATOM 709 O O . LYS A 1 92 ? 3.818 12.476 9.833 1.00 83.06 92 LYS A O 1
ATOM 714 N N . VAL A 1 93 ? 1.992 11.781 8.734 1.00 84.50 93 VAL A N 1
ATOM 715 C CA . VAL A 1 93 ? 2.357 12.311 7.416 1.00 84.50 93 VAL A CA 1
ATOM 716 C C . VAL A 1 93 ? 1.425 13.466 7.087 1.00 84.50 93 VAL A C 1
ATOM 718 O O . VAL A 1 93 ? 0.237 13.411 7.381 1.00 84.50 93 VAL A O 1
ATOM 721 N N . VAL A 1 94 ? 1.965 14.521 6.482 1.00 84.06 94 VAL A N 1
ATOM 722 C CA . VAL A 1 94 ? 1.146 15.621 5.970 1.00 84.06 94 VAL A CA 1
ATOM 723 C C . VAL A 1 94 ? 0.354 15.130 4.763 1.00 84.06 94 VAL A C 1
ATOM 725 O O . VAL A 1 94 ? 0.943 14.604 3.813 1.00 84.06 94 VAL A O 1
ATOM 728 N N . ASN A 1 95 ? -0.958 15.355 4.778 1.00 87.31 95 ASN A N 1
ATOM 729 C CA . ASN A 1 95 ? -1.848 15.026 3.674 1.00 87.31 95 ASN A CA 1
ATOM 730 C C . ASN A 1 95 ? -1.488 15.824 2.421 1.00 87.31 95 ASN A C 1
ATOM 732 O O . ASN A 1 95 ? -1.916 16.958 2.223 1.00 87.31 95 ASN A O 1
ATOM 736 N N . ASN A 1 96 ? -0.717 15.204 1.540 1.00 89.94 96 ASN A N 1
ATOM 737 C CA . ASN A 1 96 ? -0.503 15.681 0.186 1.00 89.94 96 ASN A CA 1
ATOM 738 C C . ASN A 1 96 ? -1.074 14.655 -0.796 1.00 89.94 96 ASN A C 1
ATOM 740 O O . ASN A 1 96 ? -1.150 13.456 -0.508 1.00 89.94 96 ASN A O 1
ATOM 744 N N . ARG A 1 97 ? -1.498 15.136 -1.967 1.00 90.25 97 ARG A N 1
ATOM 745 C CA . ARG A 1 97 ? -2.232 14.318 -2.938 1.00 90.25 97 ARG A CA 1
ATOM 746 C C . ARG A 1 97 ? -1.440 13.086 -3.384 1.00 90.25 97 ARG A C 1
ATOM 748 O O . ARG A 1 97 ? -2.006 11.996 -3.423 1.00 90.25 97 ARG A O 1
ATOM 755 N N . SER A 1 98 ? -0.153 13.239 -3.699 1.00 88.44 98 SER A N 1
ATOM 756 C CA . SER A 1 98 ? 0.681 12.121 -4.157 1.00 88.44 98 SER A CA 1
ATOM 757 C C . SER A 1 98 ? 0.892 11.078 -3.064 1.00 88.44 98 SER A C 1
ATOM 759 O O . SER A 1 98 ? 0.764 9.891 -3.344 1.00 88.44 98 SER A O 1
ATOM 761 N N . GLY A 1 99 ? 1.104 11.494 -1.815 1.00 89.94 99 GLY A N 1
ATOM 762 C CA . GLY A 1 99 ? 1.224 10.598 -0.667 1.00 89.94 99 GLY A CA 1
ATOM 763 C C . GLY A 1 99 ? -0.041 9.777 -0.416 1.00 89.94 99 GLY A C 1
ATOM 764 O O . GLY A 1 99 ? 0.051 8.572 -0.183 1.00 89.94 99 GLY A O 1
ATOM 765 N N . ILE A 1 100 ? -1.226 10.393 -0.503 1.00 93.69 100 ILE A N 1
ATOM 766 C CA . ILE A 1 100 ? -2.516 9.693 -0.351 1.00 93.69 100 ILE A CA 1
ATOM 767 C C . ILE A 1 100 ? -2.715 8.667 -1.469 1.00 93.69 100 ILE A C 1
ATOM 769 O O . ILE A 1 100 ? -3.008 7.501 -1.191 1.00 93.69 100 ILE A O 1
ATOM 773 N N . ILE A 1 101 ? -2.505 9.081 -2.723 1.00 92.81 101 ILE A N 1
ATOM 774 C CA . ILE A 1 101 ? -2.615 8.196 -3.892 1.00 92.81 101 ILE A CA 1
ATOM 775 C C . ILE A 1 101 ? -1.608 7.047 -3.787 1.00 92.81 101 ILE A C 1
ATOM 777 O O . ILE A 1 101 ? -1.974 5.891 -3.989 1.00 92.81 101 ILE A O 1
ATOM 781 N N . GLY A 1 102 ? -0.358 7.348 -3.433 1.00 93.50 102 GLY A N 1
ATOM 782 C CA . GLY A 1 102 ? 0.714 6.371 -3.291 1.00 93.50 102 GLY A CA 1
ATOM 783 C C . GLY A 1 102 ? 0.420 5.331 -2.212 1.00 93.50 102 GLY A C 1
ATOM 784 O O . GLY A 1 102 ? 0.622 4.144 -2.453 1.00 93.50 102 GLY A O 1
ATOM 785 N N . ALA A 1 103 ? -0.101 5.745 -1.053 1.00 95.69 103 ALA A N 1
ATOM 786 C CA . ALA A 1 103 ? -0.473 4.825 0.021 1.00 95.69 103 ALA A CA 1
ATOM 787 C C . ALA A 1 103 ? -1.581 3.856 -0.410 1.00 95.69 103 ALA A C 1
ATOM 789 O O . ALA A 1 103 ? -1.428 2.643 -0.264 1.00 95.69 103 ALA A O 1
ATOM 790 N N . MET A 1 104 ? -2.666 4.379 -0.992 1.00 96.00 104 MET A N 1
ATOM 791 C CA . MET A 1 104 ? -3.756 3.546 -1.509 1.00 96.00 104 MET A CA 1
ATOM 792 C C . MET A 1 104 ? -3.271 2.600 -2.600 1.00 96.00 104 MET A C 1
ATOM 794 O O . MET A 1 104 ? -3.605 1.418 -2.594 1.00 96.00 104 MET A O 1
ATOM 798 N N . HIS A 1 105 ? -2.455 3.103 -3.523 1.00 95.81 105 HIS A N 1
ATOM 799 C CA . HIS A 1 105 ? -1.894 2.297 -4.593 1.00 95.81 105 HIS A CA 1
ATOM 800 C C . HIS A 1 105 ? -1.031 1.147 -4.050 1.00 95.81 105 HIS A C 1
ATOM 802 O O . HIS A 1 105 ? -1.241 0.009 -4.454 1.00 95.81 105 HIS A O 1
ATOM 808 N N . SER A 1 106 ? -0.135 1.392 -3.088 1.00 96.44 106 SER A N 1
ATOM 809 C CA . SER A 1 106 ? 0.685 0.327 -2.492 1.00 96.44 106 SER A CA 1
ATOM 810 C C . SER A 1 106 ? -0.140 -0.774 -1.826 1.00 96.44 106 SER A C 1
ATOM 812 O O . SER A 1 106 ? 0.197 -1.946 -1.973 1.00 96.44 106 SER A O 1
ATOM 814 N N . ILE A 1 107 ? -1.235 -0.421 -1.148 1.00 97.19 107 ILE A N 1
ATOM 815 C CA . ILE A 1 107 ? -2.134 -1.409 -0.533 1.00 97.19 107 ILE A CA 1
ATOM 816 C C . ILE A 1 107 ? -2.859 -2.223 -1.613 1.00 97.19 107 ILE A C 1
ATOM 818 O O . ILE A 1 107 ? -2.874 -3.449 -1.534 1.00 97.19 107 ILE A O 1
ATOM 822 N N . LYS A 1 108 ? -3.403 -1.566 -2.649 1.00 97.19 108 LYS A N 1
ATOM 823 C CA . LYS A 1 108 ? -4.061 -2.260 -3.771 1.00 97.19 108 LYS A CA 1
ATOM 824 C C . LYS A 1 108 ? -3.113 -3.227 -4.477 1.00 97.19 108 LYS A C 1
ATOM 826 O O . LYS A 1 108 ? -3.490 -4.367 -4.703 1.00 97.19 108 LYS A O 1
ATOM 831 N N . MET A 1 109 ? -1.888 -2.797 -4.783 1.00 97.50 109 MET A N 1
ATOM 832 C CA . MET A 1 109 ? -0.898 -3.646 -5.453 1.00 97.50 109 MET A CA 1
ATOM 833 C C . MET A 1 109 ? -0.528 -4.868 -4.616 1.00 97.50 109 MET A C 1
ATOM 835 O O . MET A 1 109 ? -0.411 -5.958 -5.166 1.00 97.50 109 MET A O 1
ATOM 839 N N . LEU A 1 110 ? -0.366 -4.700 -3.299 1.00 97.12 110 LEU A N 1
ATOM 840 C CA . LEU A 1 110 ? -0.107 -5.816 -2.390 1.00 97.12 110 LEU A CA 1
ATOM 841 C C . LEU A 1 110 ? -1.267 -6.817 -2.403 1.00 97.12 110 LEU A C 1
ATOM 843 O O . LEU A 1 110 ? -1.045 -8.005 -2.602 1.00 97.12 110 LEU A O 1
ATOM 847 N N . PHE A 1 111 ? -2.499 -6.335 -2.230 1.00 96.94 111 PHE A N 1
ATOM 848 C CA . PHE A 1 111 ? -3.686 -7.192 -2.186 1.00 96.94 111 PHE A CA 1
ATOM 849 C C . PHE A 1 111 ? -3.907 -7.916 -3.513 1.00 96.94 111 PHE A C 1
ATOM 851 O O . PHE A 1 111 ? -4.175 -9.114 -3.518 1.00 96.94 111 PHE A O 1
ATOM 858 N N . TYR A 1 112 ? -3.746 -7.210 -4.633 1.00 97.69 112 TYR A N 1
ATOM 859 C CA . TYR A 1 112 ? -3.855 -7.800 -5.961 1.00 97.69 112 TYR A CA 1
ATOM 860 C C . TYR A 1 112 ? -2.807 -8.896 -6.167 1.00 97.69 112 TYR A C 1
ATOM 862 O O . TYR A 1 112 ? -3.147 -10.016 -6.531 1.00 97.69 112 TYR A O 1
ATOM 870 N N . TYR A 1 113 ? -1.537 -8.604 -5.869 1.00 97.44 113 TYR A N 1
ATOM 871 C CA . TYR A 1 113 ? -0.448 -9.567 -6.034 1.00 97.44 113 TYR A CA 1
ATOM 872 C C . TYR A 1 113 ? -0.677 -10.845 -5.217 1.00 97.44 113 TYR A C 1
ATOM 874 O O . TYR A 1 113 ? -0.495 -11.948 -5.728 1.00 97.44 113 TYR A O 1
ATOM 882 N N . LEU A 1 114 ? -1.111 -10.701 -3.963 1.00 96.44 114 LEU A N 1
ATOM 883 C CA . LEU A 1 114 ? -1.436 -11.834 -3.097 1.00 96.44 114 LEU A CA 1
ATOM 884 C C . LEU A 1 114 ? -2.639 -12.634 -3.619 1.00 96.44 114 LEU A C 1
ATOM 886 O O . LEU A 1 114 ? -2.604 -13.864 -3.609 1.00 96.44 114 LEU A O 1
ATOM 890 N N . THR A 1 115 ? -3.658 -11.948 -4.149 1.00 96.50 115 THR A N 1
ATOM 891 C CA . THR A 1 115 ? -4.836 -12.584 -4.763 1.00 96.50 115 THR A CA 1
ATOM 892 C C . THR A 1 115 ? -4.432 -13.429 -5.972 1.00 96.50 115 THR A C 1
ATOM 894 O O . THR A 1 115 ? -4.747 -14.616 -6.020 1.00 96.50 115 THR A O 1
ATOM 897 N N . GLU A 1 116 ? -3.661 -12.862 -6.903 1.00 95.69 116 GLU A N 1
ATOM 898 C CA . GLU A 1 116 ? -3.176 -13.565 -8.102 1.00 95.69 116 GLU A CA 1
ATOM 899 C C . GLU A 1 116 ? -2.310 -14.781 -7.759 1.00 95.69 116 GLU A C 1
ATOM 901 O O . GLU A 1 116 ? -2.340 -15.804 -8.444 1.00 95.69 116 GLU A O 1
ATOM 906 N N . LYS A 1 117 ? -1.537 -14.693 -6.673 1.00 95.06 117 LYS A N 1
ATOM 907 C CA . LYS A 1 117 ? -0.723 -15.805 -6.174 1.00 95.06 117 LYS A CA 1
ATOM 908 C C . LYS A 1 117 ? -1.513 -16.838 -5.383 1.00 95.06 117 LYS A C 1
ATOM 910 O O . LYS A 1 117 ? -0.951 -17.881 -5.060 1.00 95.06 117 LYS A O 1
ATOM 915 N N . SER A 1 118 ? -2.786 -16.572 -5.078 1.00 93.69 118 SER A N 1
ATOM 916 C CA . SER A 1 118 ? -3.570 -17.363 -4.122 1.00 93.69 118 SER A CA 1
ATOM 917 C C . SER A 1 118 ? -2.817 -17.556 -2.797 1.00 93.69 118 SER A C 1
ATOM 919 O O . SER A 1 118 ? -2.840 -18.635 -2.207 1.00 93.69 118 SER A O 1
ATOM 921 N N . SER A 1 119 ? -2.109 -16.510 -2.360 1.00 92.81 119 SER A N 1
ATOM 922 C CA . SER A 1 119 ? -1.310 -16.501 -1.138 1.00 92.81 119 SER A CA 1
ATOM 923 C C . SER A 1 119 ? -1.893 -15.512 -0.141 1.00 92.81 119 SER A C 1
ATOM 925 O O . SER A 1 119 ? -2.386 -14.447 -0.507 1.00 92.81 119 SER A O 1
ATOM 927 N N . HIS A 1 120 ? -1.802 -15.843 1.142 1.00 90.81 120 HIS A N 1
ATOM 928 C CA . HIS A 1 120 ? -2.192 -14.929 2.210 1.00 90.81 120 HIS A CA 1
ATOM 929 C C . HIS A 1 120 ? -1.038 -14.025 2.650 1.00 90.81 120 HIS A C 1
ATOM 931 O O . HIS A 1 120 ? -1.285 -12.959 3.196 1.00 90.81 120 HIS A O 1
ATOM 937 N N . MET A 1 121 ? 0.211 -14.401 2.363 1.00 91.62 121 MET A N 1
ATOM 938 C CA . MET A 1 121 ? 1.399 -13.719 2.865 1.00 91.62 121 MET A CA 1
ATOM 939 C C . MET A 1 121 ? 2.410 -13.475 1.749 1.00 91.62 121 MET A C 1
ATOM 941 O O . MET A 1 121 ? 2.670 -14.354 0.934 1.00 91.62 121 MET A O 1
ATOM 945 N N . LEU A 1 122 ? 3.018 -12.288 1.752 1.00 93.88 122 LEU A N 1
ATOM 946 C CA . LEU A 1 122 ? 4.174 -11.997 0.915 1.00 93.88 122 LEU A CA 1
ATOM 947 C C . LEU A 1 122 ? 5.424 -12.585 1.580 1.00 93.88 122 LEU A C 1
ATOM 949 O O . LEU A 1 122 ? 5.958 -11.988 2.520 1.00 93.88 122 LEU A O 1
ATOM 953 N N . GLU A 1 123 ? 5.861 -13.751 1.109 1.00 91.94 123 GLU A N 1
ATOM 954 C CA . GLU A 1 123 ? 7.047 -14.442 1.623 1.00 91.94 123 GLU A CA 1
ATOM 955 C C . GLU A 1 123 ? 8.346 -13.693 1.281 1.00 91.94 123 GLU A C 1
ATOM 957 O O . GLU A 1 123 ? 8.439 -12.992 0.268 1.00 91.94 123 GLU A O 1
ATOM 962 N N . ALA A 1 124 ? 9.390 -13.862 2.102 1.00 89.81 124 ALA A N 1
ATOM 963 C CA . ALA A 1 124 ? 10.675 -13.187 1.899 1.00 89.81 124 ALA A CA 1
ATOM 964 C C . ALA A 1 124 ? 11.291 -13.440 0.505 1.00 89.81 124 ALA A C 1
ATOM 966 O O . ALA A 1 124 ? 11.850 -12.531 -0.113 1.00 89.81 124 ALA A O 1
ATOM 967 N N . ASN A 1 125 ? 11.144 -14.660 -0.018 1.00 91.00 125 ASN A N 1
ATOM 968 C CA . ASN A 1 125 ? 11.598 -15.064 -1.356 1.00 91.00 125 ASN A CA 1
ATOM 969 C C . ASN A 1 125 ? 10.767 -14.434 -2.502 1.00 91.00 125 ASN A C 1
ATOM 971 O O . ASN A 1 125 ? 11.261 -14.352 -3.628 1.00 91.00 125 ASN A O 1
ATOM 975 N N . GLU A 1 126 ? 9.551 -13.951 -2.232 1.00 93.81 126 GLU A N 1
ATOM 976 C CA . GLU A 1 126 ? 8.639 -13.351 -3.212 1.00 93.81 126 GLU A CA 1
ATOM 977 C C . GLU A 1 126 ? 8.729 -11.825 -3.266 1.00 93.81 126 GLU A C 1
ATOM 979 O O . GLU A 1 126 ? 8.298 -11.226 -4.254 1.00 93.81 126 GLU A O 1
ATOM 984 N N . ILE A 1 127 ? 9.316 -11.178 -2.252 1.00 94.00 127 ILE A N 1
ATOM 985 C CA . ILE A 1 127 ? 9.398 -9.710 -2.169 1.00 94.00 127 ILE A CA 1
ATOM 986 C C . ILE A 1 127 ? 10.004 -9.110 -3.441 1.00 94.00 127 ILE A C 1
ATOM 988 O O . ILE A 1 127 ? 9.476 -8.131 -3.962 1.00 94.00 127 ILE A O 1
ATOM 992 N N . LYS A 1 128 ? 11.067 -9.701 -4.000 1.00 95.38 128 LYS A N 1
ATOM 993 C CA . LYS A 1 128 ? 11.661 -9.206 -5.254 1.00 95.38 128 LYS A CA 1
ATOM 994 C C . LYS A 1 128 ? 10.673 -9.264 -6.419 1.00 95.38 128 LYS A C 1
ATOM 996 O O . LYS A 1 128 ? 10.552 -8.296 -7.163 1.00 95.38 128 LYS A O 1
ATOM 1001 N N . SER A 1 129 ? 9.962 -10.379 -6.569 1.00 96.50 129 SER A N 1
ATOM 1002 C CA . SER A 1 129 ? 8.956 -10.555 -7.620 1.00 96.50 129 SER A CA 1
ATOM 1003 C C . SER A 1 129 ? 7.798 -9.574 -7.457 1.00 96.50 129 SER A C 1
ATOM 1005 O O . SER A 1 129 ? 7.358 -8.991 -8.446 1.00 96.50 129 SER A O 1
ATOM 1007 N N . PHE A 1 130 ? 7.369 -9.319 -6.220 1.00 97.25 130 PHE A N 1
ATOM 1008 C CA . PHE A 1 130 ? 6.398 -8.272 -5.917 1.00 97.25 130 PHE A CA 1
ATOM 1009 C C . PHE A 1 130 ? 6.912 -6.876 -6.295 1.00 97.25 130 PHE A C 1
ATOM 1011 O O . PHE A 1 130 ? 6.174 -6.102 -6.897 1.00 97.25 130 PHE A O 1
ATOM 1018 N N . LEU A 1 131 ? 8.172 -6.544 -5.999 1.00 96.88 131 LEU A N 1
ATOM 1019 C CA . LEU A 1 131 ? 8.756 -5.250 -6.370 1.00 96.88 131 LEU A CA 1
ATOM 1020 C C . LEU A 1 131 ? 8.856 -5.084 -7.895 1.00 96.88 131 LEU A C 1
ATOM 1022 O O . LEU A 1 131 ? 8.489 -4.029 -8.410 1.00 96.88 131 LEU A O 1
ATOM 1026 N N . CYS A 1 132 ? 9.263 -6.124 -8.630 1.00 96.38 132 CYS A N 1
ATOM 1027 C CA . CYS A 1 132 ? 9.225 -6.134 -10.097 1.00 96.38 132 CYS A CA 1
ATOM 1028 C C . CYS A 1 132 ? 7.804 -5.894 -10.629 1.00 96.38 132 CYS A C 1
ATOM 1030 O O . CYS A 1 132 ? 7.600 -5.055 -11.507 1.00 96.38 132 CYS A O 1
ATOM 1032 N N . PHE A 1 133 ? 6.819 -6.600 -10.067 1.00 96.56 133 PHE A N 1
ATOM 1033 C CA . PHE A 1 133 ? 5.407 -6.426 -10.400 1.00 96.56 133 PHE A CA 1
ATOM 1034 C C . PHE A 1 133 ? 4.934 -4.991 -10.128 1.00 96.56 133 PHE A C 1
ATOM 1036 O O . PHE A 1 133 ? 4.313 -4.378 -10.992 1.00 96.56 133 PHE A O 1
ATOM 1043 N N . TYR A 1 134 ? 5.277 -4.429 -8.970 1.00 96.38 134 TYR A N 1
ATOM 1044 C CA . TYR A 1 134 ? 4.907 -3.073 -8.574 1.00 96.38 134 TYR A CA 1
ATOM 1045 C C . TYR A 1 134 ? 5.477 -1.997 -9.510 1.00 96.38 134 TYR A C 1
ATOM 1047 O O . TYR A 1 134 ? 4.808 -1.004 -9.781 1.00 96.38 134 TYR A O 1
ATOM 1055 N N . LEU A 1 135 ? 6.706 -2.175 -10.009 1.00 94.00 135 LEU A N 1
ATOM 1056 C CA . LEU A 1 135 ? 7.351 -1.200 -10.894 1.00 94.00 135 LEU A CA 1
ATOM 1057 C C . LEU A 1 135 ? 6.651 -1.071 -12.252 1.00 94.00 135 LEU A C 1
ATOM 1059 O O . LEU A 1 135 ? 6.569 0.034 -12.784 1.00 94.00 135 LEU A O 1
ATOM 1063 N N . LEU A 1 136 ? 6.154 -2.178 -12.809 1.00 92.31 136 LEU A N 1
ATOM 1064 C CA . LEU A 1 136 ? 5.600 -2.209 -14.168 1.00 92.31 136 LEU A CA 1
ATOM 1065 C C . LEU A 1 136 ? 4.076 -2.259 -14.237 1.00 92.31 136 LEU A C 1
ATOM 1067 O O . LEU A 1 136 ? 3.521 -2.448 -15.318 1.00 92.31 136 LEU A O 1
ATOM 1071 N N . ASN A 1 137 ? 3.384 -2.091 -13.116 1.00 93.69 137 ASN A N 1
ATOM 1072 C CA . ASN A 1 137 ? 1.931 -2.145 -13.100 1.00 93.69 137 ASN A CA 1
ATOM 1073 C C . ASN A 1 137 ? 1.326 -0.993 -12.299 1.00 93.69 137 ASN A C 1
ATOM 1075 O O . ASN A 1 137 ? 1.893 -0.489 -11.330 1.00 93.69 137 ASN A O 1
ATOM 1079 N N . ASP A 1 138 ? 0.134 -0.592 -12.715 1.00 92.94 138 ASP A N 1
ATOM 1080 C CA . ASP A 1 138 ? -0.738 0.333 -12.015 1.00 92.94 138 ASP A CA 1
ATOM 1081 C C . ASP A 1 138 ? -2.129 -0.273 -11.829 1.00 92.94 138 ASP A C 1
ATOM 1083 O O . ASP A 1 138 ? -2.442 -1.333 -12.367 1.00 92.94 138 ASP A O 1
ATOM 1087 N N . MET A 1 139 ? -2.965 0.417 -11.058 1.00 91.50 139 MET A N 1
ATOM 1088 C CA . MET A 1 139 ? -4.331 -0.004 -10.767 1.00 91.50 139 MET A CA 1
ATOM 1089 C C . MET A 1 139 ? -5.314 1.138 -11.003 1.00 91.50 139 MET A C 1
ATOM 1091 O O . MET A 1 139 ? -5.332 2.110 -10.233 1.00 91.50 139 MET A O 1
ATOM 1095 N N . GLU A 1 140 ? -6.186 0.974 -11.993 1.00 87.00 140 GLU A N 1
ATOM 1096 C CA . GLU A 1 140 ? -7.334 1.846 -12.242 1.00 87.00 140 GLU A CA 1
ATOM 1097 C C . GLU A 1 140 ? -8.577 1.204 -11.614 1.00 87.00 140 GLU A C 1
ATOM 1099 O O . GLU A 1 140 ? -9.062 0.166 -12.049 1.00 87.00 140 GLU A O 1
ATOM 1104 N N . GLY A 1 141 ? -9.041 1.755 -10.487 1.00 86.44 141 GLY A N 1
ATOM 1105 C CA . GLY A 1 141 ? -10.002 1.037 -9.644 1.00 86.44 141 GLY A CA 1
ATOM 1106 C C . GLY A 1 141 ? -9.431 -0.322 -9.184 1.00 86.44 141 GLY A C 1
ATOM 1107 O O . GLY A 1 141 ? -8.335 -0.311 -8.594 1.00 86.44 141 GLY A O 1
ATOM 1108 N N . PRO A 1 142 ? -10.155 -1.443 -9.407 1.00 89.62 142 PRO A N 1
ATOM 1109 C CA . PRO A 1 142 ? -9.707 -2.810 -9.130 1.00 89.62 142 PRO A CA 1
ATOM 1110 C C . PRO A 1 142 ? -9.018 -3.506 -10.323 1.00 89.62 142 PRO A C 1
ATOM 1112 O O . PRO A 1 142 ? -8.661 -4.679 -10.200 1.00 89.62 142 PRO A O 1
ATOM 1115 N N . GLU A 1 143 ? -8.854 -2.822 -11.459 1.00 90.94 143 GLU A N 1
ATOM 1116 C CA . GLU A 1 143 ? -8.273 -3.386 -12.681 1.00 90.94 143 GLU A CA 1
ATOM 1117 C C . GLU A 1 143 ? -6.773 -3.100 -12.771 1.00 90.94 143 GLU A C 1
ATOM 1119 O O . GLU A 1 143 ? -6.321 -1.975 -12.529 1.00 90.94 143 GLU A O 1
ATOM 1124 N N . LEU A 1 144 ? -6.007 -4.126 -13.151 1.00 93.94 144 LEU A N 1
ATOM 1125 C CA . LEU A 1 144 ? -4.570 -4.025 -13.366 1.00 93.94 144 LEU A CA 1
ATOM 1126 C C . LEU A 1 144 ? -4.272 -3.432 -14.743 1.00 93.94 144 LEU A C 1
ATOM 1128 O O . LEU A 1 144 ? -4.852 -3.829 -15.754 1.00 93.94 144 LEU A O 1
ATOM 1132 N N . LYS A 1 145 ? -3.298 -2.529 -14.790 1.00 92.25 145 LYS A N 1
ATOM 1133 C CA . LYS A 1 145 ? -2.816 -1.905 -16.017 1.00 92.25 145 LYS A CA 1
ATOM 1134 C C . LYS A 1 145 ? -1.300 -1.985 -16.091 1.00 92.25 145 LYS A C 1
ATOM 1136 O O . LYS A 1 145 ? -0.616 -1.465 -15.217 1.00 92.25 145 LYS A O 1
ATOM 1141 N N . ALA A 1 146 ? -0.772 -2.556 -17.168 1.00 90.00 146 ALA A N 1
ATOM 1142 C CA . ALA A 1 146 ? 0.662 -2.521 -17.427 1.00 90.00 146 ALA A CA 1
ATOM 1143 C C . ALA A 1 146 ? 1.132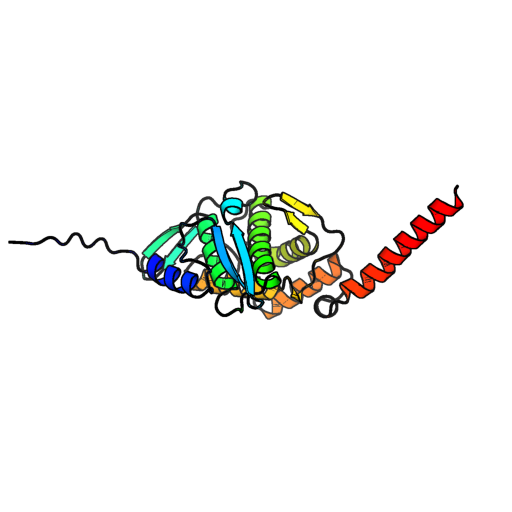 -1.084 -17.718 1.00 90.00 146 ALA A C 1
ATOM 1145 O O . ALA A 1 146 ? 0.468 -0.320 -18.428 1.00 90.00 146 ALA A O 1
ATOM 1146 N N . LEU A 1 147 ? 2.289 -0.723 -17.174 1.00 84.12 147 LEU A N 1
ATOM 1147 C CA . LEU A 1 147 ? 2.947 0.555 -17.400 1.00 84.12 147 LEU A CA 1
ATOM 1148 C C . LEU A 1 147 ? 4.065 0.406 -18.427 1.00 84.12 147 LEU A C 1
ATOM 1150 O O . LEU A 1 147 ? 4.818 -0.562 -18.411 1.00 84.12 147 LEU A O 1
ATOM 1154 N N . ILE A 1 148 ? 4.213 1.424 -19.275 1.00 78.44 148 ILE A N 1
ATOM 1155 C CA . ILE A 1 148 ? 5.392 1.578 -20.140 1.00 78.44 148 ILE A CA 1
ATOM 1156 C C . ILE A 1 148 ? 6.599 2.029 -19.303 1.00 78.44 148 ILE A C 1
ATOM 1158 O O . ILE A 1 148 ? 7.732 1.652 -19.576 1.00 78.44 148 ILE A O 1
ATOM 1162 N N . SER A 1 149 ? 6.347 2.827 -18.263 1.00 79.94 149 SER A N 1
ATOM 1163 C CA . SER A 1 149 ? 7.363 3.369 -17.365 1.00 79.94 149 SER A CA 1
ATOM 1164 C C . SER A 1 149 ? 6.845 3.430 -15.929 1.00 79.94 149 SER A C 1
ATOM 1166 O O . SER A 1 149 ? 5.677 3.789 -15.734 1.00 79.94 149 SER A O 1
ATOM 1168 N N . PRO A 1 150 ? 7.694 3.172 -14.922 1.00 87.25 150 PRO A N 1
ATOM 1169 C CA . PRO A 1 150 ? 7.296 3.267 -13.526 1.00 87.25 150 PRO A CA 1
ATOM 1170 C C . PRO A 1 150 ? 6.927 4.707 -13.160 1.00 87.25 150 PRO A C 1
ATOM 1172 O O . PRO A 1 150 ? 7.424 5.682 -13.729 1.00 87.25 150 PRO A O 1
ATOM 1175 N N . HIS A 1 151 ? 6.084 4.843 -12.142 1.00 87.50 151 HIS A N 1
ATOM 1176 C CA . HIS A 1 151 ? 5.824 6.138 -11.511 1.00 87.50 151 HIS A CA 1
ATOM 1177 C C . HIS A 1 151 ? 7.069 6.678 -10.807 1.00 87.50 151 HIS A C 1
ATOM 1179 O O . HIS A 1 151 ? 7.972 5.929 -10.477 1.00 87.50 151 HIS A O 1
ATOM 1185 N N . SER A 1 152 ? 7.113 7.975 -10.503 1.00 85.81 152 SER A N 1
ATOM 1186 C CA . SER A 1 152 ? 8.206 8.525 -9.689 1.00 85.81 152 SER A CA 1
ATOM 1187 C C . SER A 1 152 ? 8.233 7.903 -8.287 1.00 85.81 152 SER A C 1
ATOM 1189 O O . SER A 1 152 ? 7.210 7.893 -7.590 1.00 85.81 152 SER A O 1
ATOM 1191 N N . TYR A 1 153 ? 9.418 7.482 -7.832 1.00 89.62 153 TYR A N 1
ATOM 1192 C CA . TYR A 1 153 ? 9.605 6.951 -6.481 1.00 89.62 153 TYR A CA 1
ATOM 1193 C C . TYR A 1 153 ? 9.228 7.962 -5.389 1.00 89.62 153 TYR A C 1
ATOM 1195 O O . TYR A 1 153 ? 8.659 7.579 -4.371 1.00 89.62 153 TYR A O 1
ATOM 1203 N N . VAL A 1 154 ? 9.478 9.259 -5.612 1.00 85.69 154 VAL A N 1
ATOM 1204 C CA . VAL A 1 154 ? 9.122 10.333 -4.665 1.00 85.69 154 VAL A CA 1
ATOM 1205 C C . VAL A 1 154 ? 7.619 10.338 -4.377 1.00 85.69 154 VAL A C 1
ATOM 1207 O O . VAL A 1 154 ? 7.204 10.504 -3.232 1.00 85.69 154 VAL A O 1
ATOM 1210 N N . ASN A 1 155 ? 6.801 10.099 -5.404 1.00 84.00 155 ASN A N 1
ATOM 1211 C CA . ASN A 1 155 ? 5.345 10.056 -5.279 1.00 84.00 155 ASN A CA 1
ATOM 1212 C C . ASN A 1 155 ? 4.824 8.685 -4.828 1.00 84.00 155 ASN A C 1
ATOM 1214 O O . ASN A 1 155 ? 3.719 8.596 -4.295 1.00 84.00 155 ASN A O 1
ATOM 1218 N N . ARG A 1 156 ? 5.591 7.612 -5.052 1.00 87.69 156 ARG A N 1
ATOM 1219 C CA . ARG A 1 156 ? 5.215 6.233 -4.712 1.00 87.69 156 ARG A CA 1
ATOM 1220 C C . ARG A 1 156 ? 6.344 5.505 -3.959 1.00 87.69 156 ARG A C 1
ATOM 1222 O O . ARG A 1 156 ? 6.870 4.518 -4.481 1.00 87.69 156 ARG A O 1
ATOM 1229 N N . PRO A 1 157 ? 6.707 5.935 -2.733 1.00 91.38 157 PRO A N 1
ATOM 1230 C CA . PRO A 1 157 ? 7.864 5.407 -2.007 1.00 91.38 157 PRO A CA 1
ATOM 1231 C C . PRO A 1 157 ? 7.561 4.037 -1.376 1.00 91.38 157 PRO A C 1
ATOM 1233 O O . PRO A 1 157 ? 7.420 3.901 -0.157 1.00 91.38 157 PRO A O 1
ATOM 1236 N N . ILE A 1 158 ? 7.455 3.004 -2.215 1.00 93.94 158 ILE A N 1
ATOM 1237 C CA . ILE A 1 158 ? 6.966 1.669 -1.843 1.00 93.94 158 ILE A CA 1
ATOM 1238 C C . ILE A 1 158 ? 7.729 1.050 -0.673 1.00 93.94 158 ILE A C 1
ATOM 1240 O O . ILE A 1 158 ? 7.103 0.470 0.207 1.00 93.94 158 ILE A O 1
ATOM 1244 N N . LEU A 1 159 ? 9.049 1.236 -0.571 1.00 94.25 159 LEU A N 1
ATOM 1245 C CA . LEU A 1 159 ? 9.803 0.660 0.548 1.00 94.25 159 LEU A CA 1
ATOM 1246 C C . LEU A 1 159 ? 9.411 1.303 1.883 1.00 94.25 159 LEU A C 1
ATOM 1248 O O . LEU A 1 159 ? 9.301 0.621 2.898 1.00 94.25 159 LEU A O 1
ATOM 1252 N N . THR A 1 160 ? 9.146 2.611 1.891 1.00 93.50 160 THR A N 1
ATOM 1253 C CA . THR A 1 160 ? 8.614 3.305 3.072 1.00 93.50 160 THR A CA 1
ATOM 1254 C C . THR A 1 160 ? 7.218 2.794 3.417 1.00 93.50 160 THR A C 1
ATOM 1256 O O . THR A 1 160 ? 6.918 2.581 4.593 1.00 93.50 160 THR A O 1
ATOM 1259 N N . HIS A 1 161 ? 6.367 2.565 2.414 1.00 95.00 161 HIS A N 1
ATOM 1260 C CA . HIS A 1 161 ? 5.025 2.026 2.630 1.00 95.00 161 HIS A CA 1
ATOM 1261 C C . HIS A 1 161 ? 5.066 0.601 3.186 1.00 95.00 161 HIS A C 1
ATOM 1263 O O . HIS A 1 161 ? 4.411 0.346 4.189 1.00 95.00 161 HIS A O 1
ATOM 1269 N N . LEU A 1 162 ? 5.893 -0.292 2.634 1.00 94.00 162 LEU A N 1
ATOM 1270 C CA . LEU A 1 162 ? 6.067 -1.661 3.135 1.00 94.00 162 LEU A CA 1
ATOM 1271 C C . LEU A 1 162 ? 6.549 -1.682 4.590 1.00 94.00 162 LEU A C 1
ATOM 1273 O O . LEU A 1 162 ? 6.004 -2.424 5.406 1.00 94.00 162 LEU A O 1
ATOM 1277 N N . ARG A 1 163 ? 7.498 -0.811 4.957 1.00 92.56 163 ARG A N 1
ATOM 1278 C CA . ARG A 1 163 ? 7.953 -0.666 6.353 1.00 92.56 163 ARG A CA 1
ATOM 1279 C C . ARG A 1 163 ? 6.825 -0.237 7.287 1.00 92.56 163 ARG A C 1
ATOM 1281 O O . ARG A 1 163 ? 6.669 -0.794 8.375 1.00 92.56 163 ARG A O 1
ATOM 1288 N N . LYS A 1 164 ? 6.012 0.735 6.866 1.00 93.38 164 LYS A N 1
ATOM 1289 C CA . LYS A 1 164 ? 4.852 1.188 7.646 1.00 93.38 164 LYS A CA 1
ATOM 1290 C C . LYS A 1 164 ? 3.757 0.129 7.723 1.00 93.38 164 LYS A C 1
ATOM 1292 O O . LYS A 1 164 ? 3.186 -0.037 8.797 1.00 93.38 164 LYS A O 1
ATOM 1297 N N . ILE A 1 165 ? 3.508 -0.611 6.643 1.00 94.19 165 ILE A N 1
ATOM 1298 C CA . ILE A 1 165 ? 2.588 -1.754 6.623 1.00 94.19 165 ILE A CA 1
ATOM 1299 C C . ILE A 1 165 ? 3.060 -2.788 7.645 1.00 94.19 165 ILE A C 1
ATOM 1301 O O . ILE A 1 165 ? 2.308 -3.099 8.561 1.00 94.19 165 ILE A O 1
ATOM 1305 N N . LYS A 1 166 ? 4.326 -3.219 7.589 1.00 91.50 166 LYS A N 1
ATOM 1306 C CA . LYS A 1 166 ? 4.912 -4.172 8.545 1.00 91.50 166 LYS A CA 1
ATOM 1307 C C . LYS A 1 166 ? 4.773 -3.703 9.996 1.00 91.50 166 LYS A C 1
ATOM 1309 O O . LYS A 1 166 ? 4.303 -4.448 10.848 1.00 91.50 166 LYS A O 1
ATOM 1314 N N . SER A 1 167 ? 5.133 -2.449 10.280 1.00 90.44 167 SER A N 1
ATOM 1315 C CA . SER A 1 167 ? 4.991 -1.872 11.625 1.00 90.44 167 SER A CA 1
ATOM 1316 C C . SER A 1 167 ? 3.530 -1.814 12.089 1.00 90.44 167 SER A C 1
ATOM 1318 O O . SER A 1 167 ? 3.255 -1.986 13.277 1.00 90.44 167 SER A O 1
ATOM 1320 N N . THR A 1 168 ? 2.600 -1.577 11.165 1.00 91.94 168 THR A N 1
ATOM 1321 C CA . THR A 1 168 ? 1.162 -1.521 11.450 1.00 91.94 168 THR A CA 1
ATOM 1322 C C . THR A 1 168 ? 0.606 -2.907 11.737 1.00 91.94 168 THR A C 1
ATOM 1324 O O . THR A 1 168 ? -0.045 -3.077 12.761 1.00 91.94 168 THR A O 1
ATOM 1327 N N . LEU A 1 169 ? 0.924 -3.899 10.903 1.00 91.25 169 LEU A N 1
ATOM 1328 C CA . LEU A 1 169 ? 0.557 -5.300 11.119 1.00 91.25 169 LEU A CA 1
ATOM 1329 C C . LEU A 1 169 ? 1.040 -5.781 12.492 1.00 91.25 169 LEU A C 1
ATOM 1331 O O . LEU A 1 169 ? 0.239 -6.252 13.291 1.00 91.25 169 LEU A O 1
ATOM 1335 N N . TYR A 1 170 ? 2.315 -5.532 12.818 1.00 89.44 170 TYR A N 1
ATOM 1336 C CA . TYR A 1 170 ? 2.889 -5.873 14.122 1.00 89.44 170 TYR A CA 1
ATOM 1337 C C . TYR A 1 170 ? 2.158 -5.194 15.291 1.00 89.44 170 TYR A C 1
ATOM 1339 O O . TYR A 1 170 ? 1.859 -5.836 16.293 1.00 89.44 170 TYR A O 1
ATOM 1347 N N . ARG A 1 171 ? 1.833 -3.898 15.173 1.00 87.44 171 ARG A N 1
ATOM 1348 C CA . ARG A 1 171 ? 1.121 -3.146 16.224 1.00 87.44 171 ARG A CA 1
ATOM 1349 C C . ARG A 1 171 ? -0.248 -3.740 16.556 1.00 87.44 171 ARG A C 1
ATOM 1351 O O . ARG A 1 171 ? -0.674 -3.636 17.701 1.00 87.44 171 ARG A O 1
ATOM 1358 N N . TYR A 1 172 ? -0.931 -4.285 15.558 1.00 87.44 172 TYR A N 1
ATOM 1359 C CA . TYR A 1 172 ? -2.267 -4.859 15.700 1.00 87.44 172 TYR A CA 1
ATOM 1360 C C . TYR A 1 172 ? -2.242 -6.391 15.818 1.00 87.44 172 TYR A C 1
ATOM 1362 O O . TYR A 1 172 ? -3.292 -7.021 15.735 1.00 87.44 172 TYR A O 1
ATOM 1370 N N . GLY A 1 173 ? -1.060 -7.000 15.980 1.00 86.88 173 GLY A N 1
ATOM 1371 C CA . GLY A 1 173 ? -0.928 -8.453 16.070 1.00 86.88 173 GLY A CA 1
ATOM 1372 C C . GLY A 1 173 ? -1.508 -9.183 14.856 1.00 86.88 173 GLY A C 1
ATOM 1373 O O . GLY A 1 173 ? -2.064 -10.262 15.011 1.00 86.88 173 GLY A O 1
ATOM 1374 N N . ILE A 1 174 ? -1.448 -8.571 13.670 1.00 88.31 174 ILE A N 1
ATOM 1375 C CA . ILE A 1 174 ? -1.929 -9.175 12.425 1.00 88.31 174 ILE A CA 1
ATOM 1376 C C . ILE A 1 174 ? -0.788 -10.002 11.854 1.00 88.31 174 ILE A C 1
ATOM 1378 O O . ILE A 1 174 ? 0.168 -9.464 11.286 1.00 88.31 174 ILE A O 1
ATOM 1382 N N . GLU A 1 175 ? -0.883 -11.311 12.033 1.00 74.19 175 GLU A N 1
ATOM 1383 C CA . GLU A 1 175 ? 0.041 -12.267 11.437 1.00 74.19 175 GLU A CA 1
ATOM 1384 C C . GLU A 1 175 ? -0.328 -12.520 9.962 1.00 74.19 175 GLU A C 1
ATOM 1386 O O . GLU A 1 175 ? -1.464 -12.302 9.542 1.00 74.19 175 GLU A O 1
ATOM 1391 N N . ALA A 1 176 ? 0.644 -12.982 9.168 1.00 67.62 176 ALA A N 1
ATOM 1392 C CA . ALA A 1 176 ? 0.427 -13.532 7.826 1.00 67.62 176 ALA A CA 1
ATOM 1393 C C . ALA A 1 176 ? 0.022 -12.561 6.693 1.00 67.62 176 ALA A C 1
ATOM 1395 O O . ALA A 1 176 ? -0.799 -12.932 5.870 1.00 67.62 176 ALA A O 1
ATOM 1396 N N . VAL A 1 177 ? 0.617 -11.361 6.583 1.00 81.62 177 VAL A N 1
ATOM 1397 C CA . VAL A 1 177 ? 0.458 -10.512 5.368 1.00 81.62 177 VAL A CA 1
ATOM 1398 C C . VAL A 1 177 ? 1.791 -10.197 4.685 1.00 81.62 177 VAL A C 1
ATOM 1400 O O . VAL A 1 177 ? 1.886 -10.255 3.462 1.00 81.62 177 VAL A O 1
ATOM 1403 N N . ILE A 1 178 ? 2.844 -9.886 5.448 1.00 86.31 178 ILE A N 1
ATOM 1404 C CA . ILE A 1 178 ? 4.207 -9.691 4.928 1.00 86.31 178 ILE A CA 1
ATOM 1405 C C . ILE A 1 178 ? 5.184 -10.378 5.875 1.00 86.31 178 ILE A C 1
ATOM 1407 O O . ILE A 1 178 ? 5.157 -10.117 7.079 1.00 86.31 178 ILE A O 1
ATOM 1411 N N . ASP A 1 179 ? 6.053 -11.217 5.322 1.00 80.88 179 ASP A N 1
ATOM 1412 C CA . ASP A 1 179 ? 7.081 -11.926 6.072 1.00 80.88 179 ASP A CA 1
ATOM 1413 C C . ASP A 1 179 ? 8.176 -10.980 6.613 1.00 80.88 179 ASP A C 1
ATOM 1415 O O . ASP A 1 179 ? 8.377 -9.836 6.178 1.00 80.88 179 ASP A O 1
ATOM 1419 N N . THR A 1 180 ? 8.903 -11.445 7.621 1.00 74.38 180 THR A N 1
ATOM 1420 C CA . THR A 1 180 ? 9.971 -10.686 8.259 1.00 74.38 180 THR A CA 1
ATOM 1421 C C . THR A 1 180 ? 11.232 -10.641 7.401 1.00 74.38 180 THR A C 1
ATOM 1423 O O . THR A 1 180 ? 12.048 -11.550 7.423 1.00 74.38 180 THR A O 1
ATOM 1426 N N . LEU A 1 181 ? 11.449 -9.508 6.732 1.00 72.94 181 LEU A N 1
ATOM 1427 C CA . LEU A 1 181 ? 12.725 -9.186 6.082 1.00 72.94 181 LEU A CA 1
ATOM 1428 C C . LEU A 1 181 ? 13.427 -8.000 6.785 1.00 72.94 181 LEU A C 1
ATOM 1430 O O . LEU A 1 181 ? 12.733 -7.054 7.196 1.00 72.94 181 LEU A O 1
ATOM 1434 N N . PRO A 1 182 ? 14.764 -8.013 6.962 1.00 77.62 182 PRO A N 1
ATOM 1435 C CA . PRO A 1 182 ? 15.537 -6.844 7.383 1.00 77.62 182 PRO A CA 1
ATOM 1436 C C . PRO A 1 182 ? 15.450 -5.676 6.388 1.00 77.62 182 PRO A C 1
ATOM 1438 O O . PRO A 1 182 ? 15.470 -5.861 5.174 1.00 77.62 182 PRO A O 1
ATOM 1441 N N . ASP A 1 183 ? 15.439 -4.441 6.894 1.00 77.75 183 ASP A N 1
ATOM 1442 C CA . ASP A 1 183 ? 15.320 -3.235 6.056 1.00 77.75 183 ASP A CA 1
ATOM 1443 C C . ASP A 1 183 ? 16.468 -3.050 5.057 1.00 77.75 183 ASP A C 1
ATOM 1445 O O . ASP A 1 183 ? 16.260 -2.481 3.981 1.00 77.75 183 ASP A O 1
ATOM 1449 N N . SER A 1 184 ? 17.669 -3.507 5.420 1.00 79.94 184 SER A N 1
ATOM 1450 C CA . SER A 1 184 ? 18.849 -3.490 4.554 1.00 79.94 184 SER A CA 1
ATOM 1451 C C . SER A 1 184 ? 18.658 -4.381 3.332 1.00 79.94 184 SER A C 1
ATOM 1453 O O . SER A 1 184 ? 19.021 -3.993 2.226 1.00 79.94 184 SER A O 1
ATOM 1455 N N . GLU A 1 185 ? 18.039 -5.543 3.526 1.00 88.44 185 GLU A N 1
ATOM 1456 C CA . GLU A 1 185 ? 17.788 -6.506 2.462 1.00 88.44 185 GLU A CA 1
ATOM 1457 C C . GLU A 1 185 ? 16.700 -5.989 1.516 1.00 88.44 185 GLU A C 1
ATOM 1459 O O . GLU A 1 185 ? 16.822 -6.126 0.303 1.00 88.44 185 GLU A O 1
ATOM 1464 N N . LEU A 1 186 ? 15.704 -5.262 2.038 1.00 91.00 186 LEU A N 1
ATOM 1465 C CA . LEU A 1 186 ? 14.642 -4.673 1.222 1.00 91.00 186 LEU A CA 1
ATOM 1466 C C . LEU A 1 186 ? 15.184 -3.677 0.177 1.00 91.00 186 LEU A C 1
ATOM 1468 O O . LEU A 1 186 ? 14.719 -3.667 -0.962 1.00 91.00 186 LEU A O 1
ATOM 1472 N N . ASN A 1 187 ? 16.183 -2.862 0.537 1.00 93.62 187 ASN A N 1
ATOM 1473 C CA . ASN A 1 187 ? 16.827 -1.948 -0.415 1.00 93.62 187 ASN A CA 1
ATOM 1474 C C . ASN A 1 187 ? 17.626 -2.712 -1.483 1.00 93.62 187 ASN A C 1
ATOM 1476 O O . ASN A 1 187 ? 17.584 -2.338 -2.652 1.00 93.62 187 ASN A O 1
ATOM 1480 N N . THR A 1 188 ? 18.321 -3.790 -1.104 1.00 95.31 188 THR A N 1
ATOM 1481 C CA . THR A 1 188 ? 19.039 -4.652 -2.056 1.00 95.31 188 THR A CA 1
ATOM 1482 C C . THR A 1 188 ? 18.078 -5.299 -3.050 1.00 95.31 188 THR A C 1
ATOM 1484 O O . THR A 1 188 ? 18.329 -5.252 -4.252 1.00 95.31 188 THR A O 1
ATOM 1487 N N . LEU A 1 189 ? 16.947 -5.833 -2.576 1.00 95.94 189 LEU A N 1
ATOM 1488 C CA . LEU A 1 189 ? 15.925 -6.427 -3.441 1.00 95.94 189 LEU A CA 1
ATOM 1489 C C . LEU A 1 189 ? 15.307 -5.392 -4.388 1.00 95.94 189 LEU A C 1
ATOM 1491 O O . LEU A 1 189 ? 15.076 -5.705 -5.554 1.00 95.94 189 LEU A O 1
ATOM 1495 N N . MET A 1 190 ? 15.082 -4.162 -3.915 1.00 95.69 190 MET A N 1
ATOM 1496 C CA . MET A 1 190 ? 14.613 -3.066 -4.764 1.00 95.69 190 MET A CA 1
ATOM 1497 C C . MET A 1 190 ? 15.638 -2.681 -5.828 1.00 95.69 190 MET A C 1
ATOM 1499 O O . MET A 1 190 ? 15.258 -2.492 -6.978 1.00 95.69 190 MET A O 1
ATOM 1503 N N . ASN A 1 191 ? 16.926 -2.606 -5.479 1.00 96.25 191 ASN A N 1
ATOM 1504 C CA . ASN A 1 191 ? 17.982 -2.348 -6.458 1.00 96.25 191 ASN A CA 1
ATOM 1505 C C . ASN A 1 191 ? 18.007 -3.417 -7.547 1.00 96.25 191 ASN A C 1
ATOM 1507 O O . ASN A 1 191 ? 17.968 -3.075 -8.723 1.00 96.25 191 ASN A O 1
ATOM 1511 N N . SER A 1 192 ? 17.957 -4.695 -7.167 1.00 96.81 192 SER A N 1
ATOM 1512 C CA . SER A 1 192 ? 17.853 -5.779 -8.144 1.00 96.81 192 SER A CA 1
ATOM 1513 C C . SER A 1 192 ? 16.581 -5.688 -8.993 1.00 96.81 192 SER A C 1
ATOM 1515 O O . SER A 1 192 ? 16.629 -5.975 -10.182 1.00 96.81 192 SER A O 1
ATOM 1517 N N . ALA A 1 193 ? 15.439 -5.294 -8.419 1.00 96.56 193 ALA A N 1
ATOM 1518 C CA . ALA A 1 193 ? 14.211 -5.101 -9.189 1.00 96.56 193 ALA A CA 1
ATOM 1519 C C . ALA A 1 193 ? 14.344 -3.951 -10.205 1.00 96.56 193 ALA A C 1
ATOM 1521 O O . ALA A 1 193 ? 13.918 -4.111 -11.345 1.00 96.56 193 ALA A O 1
ATOM 1522 N N . CYS A 1 194 ? 14.963 -2.828 -9.830 1.00 94.62 194 CYS A N 1
ATOM 1523 C CA . CYS A 1 194 ? 15.244 -1.731 -10.757 1.00 94.62 194 CYS A CA 1
ATOM 1524 C C . CYS A 1 194 ? 16.203 -2.159 -11.876 1.00 94.62 194 CYS A C 1
ATOM 1526 O O . CYS A 1 194 ? 15.912 -1.899 -13.037 1.00 94.62 194 CYS A O 1
ATOM 1528 N N . GLU A 1 195 ? 17.284 -2.874 -11.562 1.00 94.62 195 GLU A N 1
ATOM 1529 C CA . GLU A 1 195 ? 18.235 -3.358 -12.573 1.00 94.62 195 GLU A CA 1
ATOM 1530 C C . GLU A 1 195 ? 17.556 -4.299 -13.579 1.00 94.62 195 GLU A C 1
ATOM 1532 O O . GLU A 1 195 ? 17.766 -4.176 -14.780 1.00 94.62 195 GLU A O 1
ATOM 1537 N N . ILE A 1 196 ? 16.689 -5.202 -13.107 1.00 92.94 196 ILE A N 1
ATOM 1538 C CA . ILE A 1 196 ? 15.978 -6.157 -13.973 1.00 92.94 196 ILE A CA 1
ATOM 1539 C C . ILE A 1 196 ? 14.911 -5.463 -14.827 1.00 92.94 196 ILE A C 1
ATOM 1541 O O . ILE A 1 196 ? 14.778 -5.775 -16.008 1.00 92.94 196 ILE A O 1
ATOM 1545 N N . MET A 1 197 ? 14.098 -4.589 -14.224 1.00 91.00 197 MET A N 1
ATOM 1546 C CA . MET A 1 197 ? 12.898 -4.061 -14.884 1.00 91.00 197 MET A CA 1
ATOM 1547 C C . MET A 1 197 ? 13.137 -2.743 -15.621 1.00 91.00 197 MET A C 1
ATOM 1549 O O . MET A 1 197 ? 12.381 -2.427 -16.535 1.00 91.00 197 MET A O 1
ATOM 1553 N N . LEU A 1 198 ? 14.122 -1.954 -15.187 1.00 88.62 198 LEU A N 1
ATOM 1554 C CA . LEU A 1 198 ? 14.324 -0.565 -15.607 1.00 88.62 198 LEU A CA 1
ATOM 1555 C C . LEU A 1 198 ? 15.726 -0.292 -16.168 1.00 88.62 198 LEU A C 1
ATOM 1557 O O . LEU A 1 198 ? 15.959 0.826 -16.617 1.00 88.62 198 LEU A O 1
ATOM 1561 N N . ASP A 1 199 ? 16.644 -1.263 -16.103 1.00 88.81 199 ASP A N 1
ATOM 1562 C CA . ASP A 1 199 ? 18.053 -1.112 -16.500 1.00 88.81 199 ASP A CA 1
ATOM 1563 C C . ASP A 1 199 ? 18.753 0.086 -15.821 1.00 88.81 199 ASP A C 1
ATOM 1565 O O . ASP A 1 199 ? 19.543 0.816 -16.414 1.00 88.81 199 ASP A O 1
ATOM 1569 N N . MET A 1 200 ? 18.421 0.333 -14.548 1.00 89.44 200 MET A N 1
ATOM 1570 C CA . MET A 1 200 ? 19.019 1.403 -13.741 1.00 89.44 200 MET A CA 1
ATOM 1571 C C . MET A 1 200 ? 19.121 1.003 -12.270 1.00 89.44 200 MET A C 1
ATOM 1573 O O . MET A 1 200 ? 18.388 0.127 -11.800 1.00 89.44 200 MET A O 1
ATOM 1577 N N . THR A 1 201 ? 19.991 1.674 -11.513 1.00 94.00 201 THR A N 1
ATOM 1578 C CA . THR A 1 201 ? 20.084 1.423 -10.071 1.00 94.00 201 T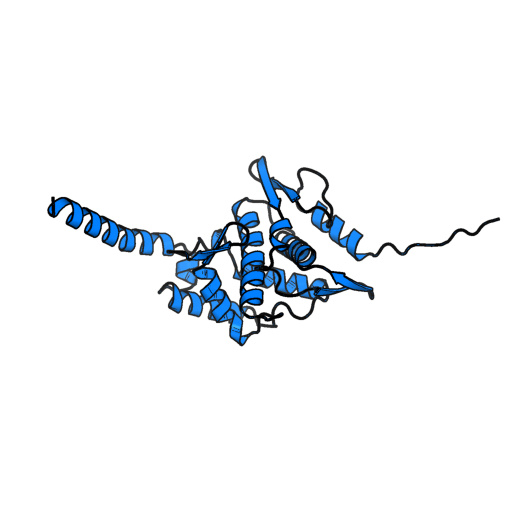HR A CA 1
ATOM 1579 C C . THR A 1 201 ? 18.871 1.992 -9.338 1.00 94.00 201 THR A C 1
ATOM 1581 O O . THR A 1 201 ? 18.174 2.895 -9.816 1.00 94.00 201 THR A O 1
ATOM 1584 N N . PHE A 1 202 ? 18.614 1.503 -8.123 1.00 93.88 202 PHE A N 1
ATOM 1585 C CA . PHE A 1 202 ? 17.578 2.102 -7.283 1.00 93.88 202 PHE A CA 1
ATOM 1586 C C . PHE A 1 202 ? 17.884 3.573 -6.969 1.00 93.88 202 PHE A C 1
ATOM 1588 O O . PHE A 1 202 ? 16.961 4.383 -6.962 1.00 93.88 202 PHE A O 1
ATOM 1595 N N . ASN A 1 203 ? 19.159 3.938 -6.797 1.00 92.69 203 ASN A N 1
ATOM 1596 C CA . ASN A 1 203 ? 19.548 5.329 -6.572 1.00 92.69 203 ASN A CA 1
ATOM 1597 C C . ASN A 1 203 ? 19.163 6.225 -7.763 1.00 92.69 203 ASN A C 1
ATOM 1599 O O . ASN A 1 203 ? 18.518 7.253 -7.566 1.00 92.69 203 ASN A O 1
ATOM 1603 N N . ASP A 1 204 ? 19.451 5.789 -8.994 1.00 89.75 204 ASP A N 1
ATOM 1604 C CA . ASP A 1 204 ? 19.079 6.524 -10.214 1.00 89.75 204 ASP A CA 1
ATOM 1605 C C . ASP A 1 204 ? 17.558 6.714 -10.318 1.00 89.75 204 ASP A C 1
ATOM 1607 O O . ASP A 1 204 ? 17.064 7.794 -10.656 1.00 89.75 204 ASP A O 1
ATOM 1611 N N . TYR A 1 205 ? 16.791 5.674 -9.983 1.00 89.88 205 TYR A N 1
ATOM 1612 C CA . TYR A 1 205 ? 15.333 5.745 -9.960 1.00 89.88 205 TYR A CA 1
ATOM 1613 C C . TYR A 1 205 ? 14.812 6.737 -8.904 1.00 89.88 205 TYR A C 1
ATOM 1615 O O . TYR A 1 205 ? 13.882 7.500 -9.184 1.00 89.88 205 TYR A O 1
ATOM 1623 N N . GLN A 1 206 ? 15.415 6.776 -7.710 1.00 89.88 206 GLN A N 1
ATOM 1624 C CA . GLN A 1 206 ? 15.051 7.733 -6.658 1.00 89.88 206 GLN A CA 1
ATOM 1625 C C . GLN A 1 206 ? 15.328 9.184 -7.061 1.00 89.88 206 GLN A C 1
ATOM 1627 O O . GLN A 1 206 ? 14.518 10.061 -6.758 1.00 89.88 206 GLN A O 1
ATOM 1632 N N . GLU A 1 207 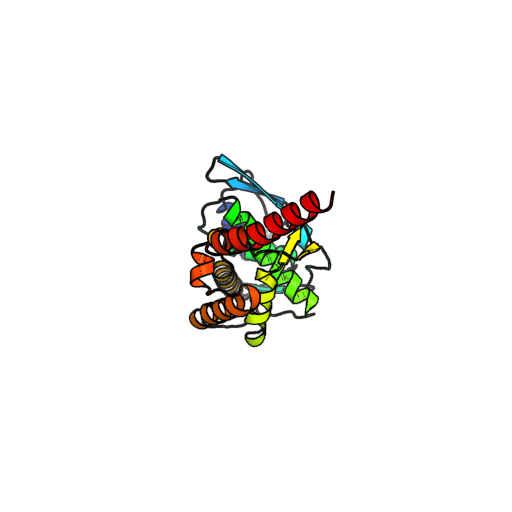? 16.438 9.427 -7.755 1.00 85.56 207 GLU A N 1
ATOM 1633 C CA . GLU A 1 207 ? 16.832 10.750 -8.251 1.00 85.56 207 GLU A CA 1
ATOM 1634 C C . GLU A 1 207 ? 15.993 11.217 -9.456 1.00 85.56 207 GLU A C 1
ATOM 1636 O O . GLU A 1 207 ? 16.096 12.366 -9.881 1.00 85.56 207 GLU A O 1
ATOM 1641 N N . GLY A 1 208 ? 15.105 10.363 -9.980 1.00 68.31 208 GLY A N 1
ATOM 1642 C CA . GLY A 1 208 ? 14.233 10.696 -11.106 1.00 68.31 208 GLY A CA 1
ATOM 1643 C C . GLY A 1 208 ? 14.898 10.511 -12.469 1.00 68.31 208 GLY A C 1
ATOM 1644 O O . GLY A 1 208 ? 14.393 11.028 -13.467 1.00 68.31 208 GLY A O 1
ATOM 1645 N N . SER A 1 209 ? 15.985 9.734 -12.539 1.00 52.81 209 SER A N 1
ATOM 1646 C CA . SER A 1 209 ? 16.670 9.403 -13.795 1.00 52.81 209 SER A CA 1
ATOM 1647 C C . SER A 1 209 ? 15.761 8.658 -14.785 1.00 52.81 209 SER A C 1
ATOM 1649 O O . SER A 1 209 ? 15.994 8.709 -15.992 1.00 52.81 209 SER A O 1
ATOM 1651 N N . SER A 1 210 ? 14.640 8.079 -14.325 1.00 49.94 210 SER A N 1
ATOM 1652 C CA . SER A 1 210 ? 13.612 7.530 -15.218 1.00 49.94 210 SER A CA 1
ATOM 1653 C C . SER A 1 210 ? 13.007 8.578 -16.161 1.00 49.94 210 SER A C 1
ATOM 1655 O O . SER A 1 210 ? 12.666 8.233 -17.286 1.00 49.94 210 SER A O 1
ATOM 1657 N N . PHE A 1 211 ? 12.934 9.860 -15.778 1.00 43.50 211 PHE A N 1
ATOM 1658 C CA . PHE A 1 211 ? 12.455 10.921 -16.676 1.00 43.50 211 PHE A CA 1
ATOM 1659 C C . PHE A 1 211 ? 13.509 11.337 -17.714 1.00 43.50 211 PHE A C 1
ATOM 1661 O O . PHE A 1 211 ? 13.153 11.686 -18.837 1.00 43.50 211 PHE A O 1
ATOM 1668 N N . ASN A 1 212 ? 14.799 11.258 -17.366 1.00 41.66 212 ASN A N 1
ATOM 1669 C CA . ASN A 1 212 ? 15.889 11.601 -18.282 1.00 41.66 212 ASN A CA 1
ATOM 1670 C C . ASN A 1 212 ? 16.191 10.475 -19.281 1.00 41.66 212 ASN A C 1
ATOM 1672 O O . ASN A 1 212 ? 16.419 10.771 -20.449 1.00 41.66 212 ASN A O 1
ATOM 1676 N N . TYR A 1 213 ? 16.151 9.204 -18.869 1.00 40.84 213 TYR A N 1
ATOM 1677 C CA . TYR A 1 213 ? 16.457 8.078 -19.762 1.00 40.84 213 TYR A CA 1
ATOM 1678 C C . TYR A 1 213 ? 15.279 7.711 -20.680 1.00 40.84 213 TYR A C 1
ATOM 1680 O O . TYR A 1 213 ? 15.453 7.606 -21.892 1.00 40.84 213 TYR A O 1
ATOM 1688 N N . LEU A 1 214 ? 14.051 7.612 -20.148 1.00 45.22 214 LEU A N 1
ATOM 1689 C CA . LEU A 1 214 ? 12.877 7.264 -20.964 1.00 45.22 214 LEU A CA 1
A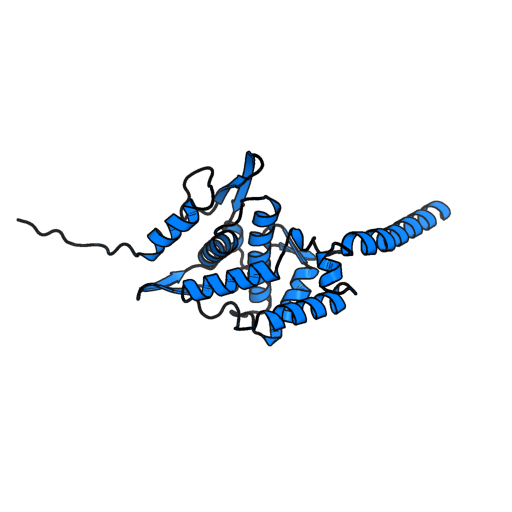TOM 1690 C C . LEU A 1 214 ? 12.423 8.424 -21.856 1.00 45.22 214 LEU A C 1
ATOM 1692 O O . LEU A 1 214 ? 11.989 8.186 -22.976 1.00 45.22 214 LEU A O 1
ATOM 1696 N N . GLY A 1 215 ? 12.555 9.677 -21.410 1.00 48.81 215 GLY A N 1
ATOM 1697 C CA . GLY A 1 215 ? 12.238 10.838 -22.245 1.00 48.81 215 GLY A CA 1
ATOM 1698 C C . GLY A 1 215 ? 13.149 10.963 -23.470 1.00 48.81 215 GLY A C 1
ATOM 1699 O O . GLY A 1 215 ? 12.685 11.374 -24.532 1.00 48.81 215 GLY A O 1
ATOM 1700 N N . LEU A 1 216 ? 14.423 10.574 -23.345 1.00 47.66 216 LEU A N 1
ATOM 1701 C CA . LEU A 1 216 ? 15.393 10.639 -24.438 1.00 47.66 216 LEU A CA 1
ATOM 1702 C C . LEU A 1 216 ? 15.316 9.424 -25.369 1.00 47.66 216 LEU A C 1
ATOM 1704 O O . LEU A 1 216 ? 15.263 9.633 -26.577 1.00 47.66 216 LEU A O 1
ATOM 1708 N N . ASP A 1 217 ? 15.243 8.191 -24.858 1.00 47.38 217 ASP A N 1
ATOM 1709 C CA . ASP A 1 217 ? 15.188 7.002 -25.727 1.00 47.38 217 ASP A CA 1
ATOM 1710 C C . ASP A 1 217 ? 13.797 6.767 -26.329 1.00 47.38 217 ASP A C 1
ATOM 1712 O O . ASP A 1 217 ? 13.682 6.548 -27.536 1.00 47.38 217 ASP A O 1
ATOM 1716 N N . VAL A 1 218 ? 12.712 6.896 -25.553 1.00 53.31 218 VAL A N 1
ATOM 1717 C CA . VAL A 1 218 ? 11.348 6.816 -26.116 1.00 53.31 218 VAL A CA 1
ATOM 1718 C C . VAL A 1 218 ? 11.066 8.036 -26.989 1.00 53.31 218 VAL A C 1
ATOM 1720 O O . VAL A 1 218 ? 10.441 7.902 -28.038 1.00 53.31 218 VAL A O 1
ATOM 1723 N N . GLY A 1 219 ? 11.572 9.214 -26.610 1.00 56.06 219 GLY A N 1
ATOM 1724 C CA . GLY A 1 219 ? 11.511 10.413 -27.446 1.00 56.06 219 GLY A CA 1
ATOM 1725 C C . GLY A 1 219 ? 12.231 10.220 -28.778 1.00 56.06 219 GLY A C 1
ATOM 1726 O O . GLY A 1 219 ? 11.677 10.567 -29.817 1.00 56.06 219 GLY A O 1
ATOM 1727 N N . LYS A 1 220 ? 13.415 9.601 -28.776 1.00 53.75 220 LYS A N 1
ATOM 1728 C CA . LYS A 1 220 ? 14.160 9.277 -29.995 1.00 53.75 220 LYS A CA 1
ATOM 1729 C C . LYS A 1 220 ? 13.427 8.250 -30.853 1.00 53.75 220 LYS A C 1
ATOM 1731 O O . LYS A 1 220 ? 13.239 8.502 -32.034 1.00 53.75 220 LYS A O 1
ATOM 1736 N N . HIS A 1 221 ? 12.920 7.164 -30.272 1.00 56.66 221 HIS A N 1
ATOM 1737 C CA . HIS A 1 221 ? 12.129 6.180 -31.017 1.00 56.66 221 HIS A CA 1
ATOM 1738 C C . HIS A 1 221 ? 10.820 6.757 -31.572 1.00 56.66 221 HIS A C 1
ATOM 1740 O O . HIS A 1 221 ? 10.418 6.404 -32.678 1.00 56.66 221 HIS A O 1
ATOM 1746 N N . TYR A 1 222 ? 10.170 7.669 -30.846 1.00 60.44 222 TYR A N 1
ATOM 1747 C CA . TYR A 1 222 ? 8.986 8.381 -31.323 1.00 60.44 222 TYR A CA 1
ATOM 1748 C C . TYR A 1 222 ? 9.326 9.362 -32.454 1.00 60.44 222 TYR A C 1
ATOM 1750 O O . TYR A 1 222 ? 8.623 9.396 -33.459 1.00 60.44 222 TYR A O 1
ATOM 1758 N N . VAL A 1 223 ? 10.417 10.124 -32.327 1.00 61.41 223 VAL A N 1
ATOM 1759 C CA . VAL A 1 223 ? 10.906 11.032 -33.377 1.00 61.41 223 VAL A CA 1
ATOM 1760 C C . VAL A 1 223 ? 11.318 10.254 -34.625 1.00 61.41 223 VAL A C 1
ATOM 1762 O O . VAL A 1 223 ? 10.916 10.642 -35.716 1.00 61.41 223 VAL A O 1
ATOM 1765 N N . ASP A 1 224 ? 12.032 9.138 -34.477 1.00 64.75 224 ASP A N 1
ATOM 1766 C CA . ASP A 1 224 ? 12.438 8.269 -35.585 1.00 64.75 224 ASP A CA 1
ATOM 1767 C C . ASP A 1 224 ? 11.213 7.631 -36.262 1.00 64.75 224 ASP A C 1
ATOM 1769 O O . ASP A 1 224 ? 11.112 7.636 -37.487 1.00 64.75 224 ASP A O 1
ATOM 1773 N N . HIS A 1 225 ? 10.233 7.156 -35.484 1.00 66.06 225 HIS A N 1
ATOM 1774 C CA . HIS A 1 225 ? 8.964 6.647 -36.013 1.00 66.06 225 HIS A CA 1
ATOM 1775 C C . HIS A 1 225 ? 8.183 7.731 -36.771 1.00 66.06 225 HIS A C 1
ATOM 1777 O O . HIS A 1 225 ? 7.693 7.483 -37.870 1.00 66.06 225 HIS A O 1
ATOM 1783 N N . CYS A 1 226 ? 8.068 8.942 -36.216 1.00 65.94 226 CYS A N 1
ATOM 1784 C CA . CYS A 1 226 ? 7.432 10.060 -36.909 1.00 65.94 226 CYS A CA 1
ATOM 1785 C C . CYS A 1 226 ? 8.197 10.444 -38.182 1.00 65.94 226 CYS A C 1
ATOM 1787 O O . CYS A 1 226 ? 7.567 10.683 -39.207 1.00 65.94 226 CYS A O 1
ATOM 1789 N N . HIS A 1 227 ? 9.530 10.478 -38.147 1.00 61.84 227 HIS A N 1
ATOM 1790 C CA . HIS A 1 227 ? 10.357 10.811 -39.304 1.00 61.84 227 HIS A CA 1
ATOM 1791 C C . HIS A 1 227 ? 10.176 9.800 -40.443 1.00 61.84 227 HIS A C 1
ATOM 1793 O O . HIS A 1 227 ? 9.928 10.210 -41.572 1.00 61.84 227 HIS A O 1
ATOM 1799 N N . LEU A 1 228 ? 10.197 8.500 -40.137 1.00 66.50 228 LEU A N 1
ATOM 1800 C CA . LEU A 1 228 ? 9.945 7.434 -41.112 1.00 66.50 228 LEU A CA 1
ATOM 1801 C C . LEU A 1 228 ? 8.525 7.508 -41.692 1.00 66.50 228 LEU A C 1
ATOM 1803 O O . LEU A 1 228 ? 8.346 7.416 -42.901 1.00 66.50 228 LEU A O 1
ATOM 1807 N N . PHE A 1 229 ? 7.516 7.743 -40.849 1.00 71.31 229 PHE A N 1
ATOM 1808 C CA . PHE A 1 229 ? 6.121 7.836 -41.285 1.00 71.31 229 PHE A CA 1
ATOM 1809 C C . PHE A 1 229 ? 5.857 9.018 -42.238 1.00 71.31 229 PHE A C 1
ATOM 1811 O O . PHE A 1 229 ? 5.036 8.897 -43.149 1.00 71.31 229 PHE A O 1
ATOM 1818 N N . PHE A 1 230 ? 6.542 10.151 -42.037 1.00 66.62 230 PHE A N 1
ATOM 1819 C CA . PHE A 1 230 ? 6.409 11.348 -42.879 1.00 66.62 230 PHE A CA 1
ATOM 1820 C C . PHE A 1 230 ? 7.313 11.356 -44.123 1.00 66.62 230 PHE A C 1
ATOM 1822 O O . PHE A 1 230 ? 7.063 12.158 -45.012 1.00 66.62 230 PHE A O 1
ATOM 1829 N N . GLU A 1 231 ? 8.338 10.503 -44.203 1.00 60.44 231 GLU A N 1
ATOM 1830 C CA . GLU A 1 231 ? 9.149 10.319 -45.422 1.00 60.44 231 GLU A CA 1
ATOM 1831 C C . GLU A 1 231 ? 8.541 9.274 -46.382 1.00 60.44 231 GLU A C 1
ATOM 1833 O O . GLU A 1 231 ? 8.859 9.266 -47.570 1.00 60.44 231 GLU A O 1
ATOM 1838 N N . GLU A 1 232 ? 7.651 8.401 -45.894 1.00 52.88 232 GLU A N 1
ATOM 1839 C CA . GLU A 1 232 ? 6.952 7.389 -46.706 1.00 52.88 232 GLU A CA 1
ATOM 1840 C C . GLU A 1 232 ? 5.640 7.886 -47.364 1.00 52.88 232 GLU A C 1
ATOM 1842 O O . GLU A 1 232 ? 4.978 7.108 -48.057 1.00 52.88 232 GLU A O 1
ATOM 1847 N N . HIS A 1 233 ? 5.270 9.164 -47.202 1.00 44.94 233 HIS A N 1
ATOM 1848 C CA . HIS A 1 233 ? 4.104 9.816 -47.831 1.00 44.94 233 HIS A CA 1
ATOM 1849 C C . HIS A 1 233 ? 4.467 11.175 -48.443 1.00 44.94 233 HIS A C 1
ATOM 1851 O O . HIS A 1 233 ? 3.717 11.619 -49.346 1.00 44.94 233 HIS A O 1
#

pLDDT: mean 83.66, std 16.23, range [31.77, 97.69]